Protein AF-A0A8S3FDH1-F1 (afdb_monomer_lite)

pLDDT: mean 87.35, std 12.87, range [25.94, 98.31]

InterPro domains:
  IPR001609 Myosin head, motor domain-like [PF00063] (1-242)
  IPR001609 Myosin head, motor domain-like [PR00193] (79-107)
  IPR001609 Myosin head, motor domain-like [PR00193] (132-160)
  IPR001609 Myosin head, motor domain-like [PS51456] (1-248)
  IPR001609 Myosin head, motor domain-like [SM00242] (1-248)
  IPR027417 P-loop containing nucleoside triphosphate hydrolase [SSF52540] (1-242)
  IPR052409 Myosin-III family with kinase activity [PTHR46256] (2-240)

Radius of gyration: 24.02 Å; chains: 1; bounding box: 63×36×66 Å

Sequence (248 aa):
CSLLALDQEMLTMALISTFSMTKGERVISLKNFDQANDCRDALAKALYERLFSWIVKQINILLQPNRRYNQTDDNIERTCSILDMSGFENFQVNSFEQLCINVANEHLQYYFNEHIFLQEEQDYRTEGVSCHKVQFQNNEDLIELFMGTLGILALLDEESRFPKANDESLVQKFHSHCKVHPRYIKPRSNESAFGIHHYAGKVVYDARGFLEKNRDNLSANLIECMEKSGIELISHLFHTTDDISHSS

Secondary structure (DSSP, 8-state):
-GGGT--HHHHHHHHHEEEEEETTEEEEEE--HHHHHHHHHHHHHHHHHHHHHHHHHHHHHHT---GGG--STT-----------PPP---SSB-HHHHHHHHHHHHHHHHIIIIIHHHHHHHHHHTT-----------HHHHHHHHSTTSHHHHHHHHHT-TT--HHHHHHHHHHHHTTSTTEE--SS-TTEEEEEETTEEEEEE-TTHHHHHH-PPPHHHHHHHHT-SSHHHHHHHH-TTSSS---

Structure (mmCIF, N/CA/C/O backbone):
data_AF-A0A8S3FDH1-F1
#
_entry.id   AF-A0A8S3FDH1-F1
#
loop_
_atom_site.group_PDB
_atom_site.id
_atom_site.type_symbol
_atom_site.label_atom_id
_atom_site.label_alt_id
_atom_site.label_comp_id
_atom_site.label_asym_id
_atom_site.label_entity_id
_atom_site.label_seq_id
_atom_site.pdbx_PDB_ins_code
_atom_site.Cartn_x
_atom_site.Cartn_y
_atom_site.Cartn_z
_atom_site.occupancy
_atom_site.B_iso_or_equiv
_atom_site.auth_seq_id
_atom_site.auth_comp_id
_atom_site.auth_asym_id
_atom_site.auth_atom_id
_atom_site.pdbx_PDB_model_num
ATOM 1 N N . CYS A 1 1 ? -11.921 -13.626 21.783 1.00 81.12 1 CYS A N 1
ATOM 2 C CA . CYS A 1 1 ? -11.322 -13.335 23.105 1.00 81.12 1 CYS A CA 1
ATOM 3 C C . CYS A 1 1 ? -10.374 -14.442 23.555 1.00 81.12 1 CYS A C 1
ATOM 5 O O . CYS A 1 1 ? -9.199 -14.150 23.705 1.00 81.12 1 CYS A O 1
ATOM 7 N N . SER A 1 2 ? -10.823 -15.700 23.677 1.00 91.44 2 SER A N 1
ATOM 8 C CA . SER A 1 2 ? -9.974 -16.822 24.133 1.00 91.44 2 SER A CA 1
ATOM 9 C C . SER A 1 2 ? -8.693 -17.017 23.313 1.00 91.44 2 SER A C 1
ATOM 11 O O . SER A 1 2 ? -7.615 -17.084 23.887 1.00 91.44 2 SER A O 1
ATOM 13 N N . LEU A 1 3 ? -8.794 -17.034 21.979 1.00 94.06 3 LEU A N 1
ATOM 14 C CA . LEU A 1 3 ? -7.640 -17.213 21.082 1.00 94.06 3 LEU A CA 1
ATOM 15 C C . LEU A 1 3 ? -6.626 -16.064 21.126 1.00 94.06 3 LEU A C 1
ATOM 17 O O . LEU A 1 3 ? -5.471 -16.269 20.784 1.00 94.06 3 LEU A O 1
ATOM 21 N N . LEU A 1 4 ? -7.061 -14.871 21.530 1.00 93.94 4 LEU A N 1
ATOM 22 C CA . LEU A 1 4 ? -6.192 -13.702 21.685 1.00 93.94 4 LEU A CA 1
ATOM 23 C C . LEU A 1 4 ? -5.759 -13.513 23.147 1.00 93.94 4 LEU A C 1
ATOM 25 O O . LEU A 1 4 ? -5.065 -12.556 23.444 1.00 93.94 4 LEU A O 1
ATOM 29 N N . ALA A 1 5 ? -6.200 -14.388 24.062 1.00 95.62 5 ALA A N 1
ATOM 30 C CA . ALA A 1 5 ? -6.019 -14.249 25.507 1.00 95.62 5 ALA A CA 1
ATOM 31 C C . ALA A 1 5 ? -6.366 -12.841 26.038 1.00 95.62 5 ALA A C 1
ATOM 33 O O . ALA A 1 5 ? -5.629 -12.270 26.840 1.00 95.62 5 ALA A O 1
ATOM 34 N N . LEU A 1 6 ? -7.489 -12.285 25.570 1.00 95.12 6 LEU A N 1
ATOM 35 C CA . LEU A 1 6 ? -7.985 -10.961 25.956 1.00 95.12 6 LEU A CA 1
ATOM 36 C C . LEU A 1 6 ? -9.247 -11.051 26.805 1.00 95.12 6 LEU A C 1
ATOM 38 O O . LEU A 1 6 ? -10.090 -11.929 26.591 1.00 95.12 6 LEU A O 1
ATOM 42 N N . ASP A 1 7 ? -9.406 -10.068 27.689 1.00 95.12 7 ASP A N 1
ATOM 43 C CA . ASP A 1 7 ? -10.662 -9.829 28.387 1.00 95.12 7 ASP A CA 1
ATOM 44 C C . ASP A 1 7 ? -11.776 -9.425 27.404 1.00 95.12 7 ASP A C 1
ATOM 46 O O . ASP A 1 7 ? -11.578 -8.626 26.481 1.00 95.12 7 ASP A O 1
ATOM 50 N N . GLN A 1 8 ? -12.961 -10.009 27.589 1.00 94.81 8 GLN A N 1
ATOM 51 C CA . GLN A 1 8 ? -14.079 -9.819 26.671 1.00 94.81 8 GLN A CA 1
ATOM 52 C C . GLN A 1 8 ? -14.677 -8.415 26.768 1.00 94.81 8 GLN A C 1
ATOM 54 O O . GLN A 1 8 ? -15.026 -7.842 25.733 1.00 94.81 8 GLN A O 1
ATOM 59 N N . GLU A 1 9 ? -14.800 -7.856 27.971 1.00 93.50 9 GLU A N 1
ATOM 60 C CA . GLU A 1 9 ? -15.372 -6.522 28.162 1.00 93.50 9 GLU A CA 1
ATOM 61 C C . GLU A 1 9 ? -14.433 -5.455 27.607 1.00 93.50 9 GLU A C 1
ATOM 63 O O . GLU A 1 9 ? -14.870 -4.562 26.879 1.00 93.50 9 GLU A O 1
ATOM 68 N N . MET A 1 10 ? -13.130 -5.605 27.851 1.00 91.75 10 MET A N 1
ATOM 69 C CA . MET A 1 10 ? -12.108 -4.723 27.306 1.00 91.75 10 MET A CA 1
ATOM 70 C C . MET A 1 10 ? -12.123 -4.710 25.775 1.00 91.75 10 MET A C 1
ATOM 72 O O . MET A 1 10 ? -12.171 -3.631 25.180 1.00 91.75 10 MET A O 1
ATOM 76 N N . LEU A 1 11 ? -12.123 -5.885 25.133 1.00 94.06 11 LEU A N 1
ATOM 77 C CA . LEU A 1 11 ? -12.158 -5.963 23.671 1.00 94.06 11 LEU A CA 1
ATOM 78 C C . LEU A 1 11 ? -13.463 -5.386 23.113 1.00 94.06 11 LEU A C 1
ATOM 80 O O . LEU A 1 11 ? -13.441 -4.660 22.121 1.00 94.06 11 LEU A O 1
ATOM 84 N N . THR A 1 12 ? -14.593 -5.656 23.771 1.00 94.19 12 THR A N 1
ATOM 85 C CA . THR A 1 12 ? -15.896 -5.104 23.373 1.00 94.19 12 THR A CA 1
ATOM 86 C C . THR A 1 12 ? -15.864 -3.579 23.417 1.00 94.19 12 THR A C 1
ATOM 88 O O . THR A 1 12 ? -16.179 -2.934 22.420 1.00 94.19 12 THR A O 1
ATOM 91 N N . MET A 1 13 ? -15.408 -2.993 24.528 1.00 92.31 13 MET A N 1
ATOM 92 C CA . MET A 1 13 ? -15.295 -1.541 24.675 1.00 92.31 13 MET A CA 1
ATOM 93 C C . MET A 1 13 ? -14.307 -0.928 23.680 1.00 92.31 13 MET A C 1
ATOM 95 O O . MET A 1 13 ? -14.583 0.146 23.142 1.00 92.31 13 MET A O 1
ATOM 99 N N . ALA A 1 14 ? -13.191 -1.595 23.386 1.00 92.19 14 ALA A N 1
ATOM 100 C CA . ALA A 1 14 ? -12.225 -1.117 22.402 1.00 92.19 14 ALA A CA 1
ATOM 101 C C . ALA A 1 14 ? -12.800 -1.107 20.973 1.00 92.19 14 ALA A C 1
ATOM 103 O O . ALA A 1 14 ? -12.573 -0.161 20.214 1.00 92.19 14 ALA A 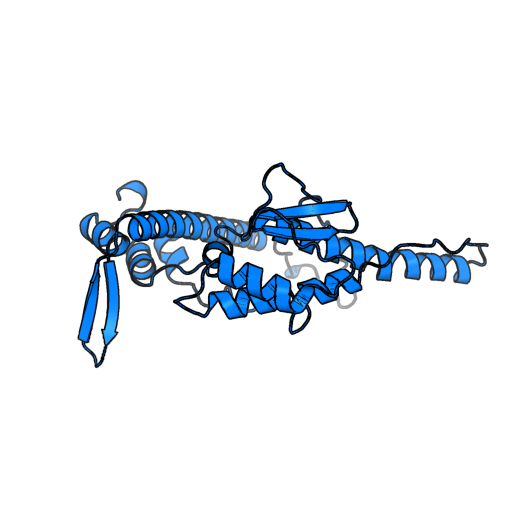O 1
ATOM 104 N N . LEU A 1 15 ? -13.610 -2.113 20.630 1.00 92.38 15 LEU A N 1
ATOM 105 C CA . LEU A 1 15 ? -14.292 -2.194 19.341 1.00 92.38 15 LEU A CA 1
ATOM 106 C C . LEU A 1 15 ? -15.386 -1.136 19.196 1.00 92.38 15 LEU A C 1
ATOM 108 O O . LEU A 1 15 ? -15.433 -0.477 18.163 1.00 92.38 15 LEU A O 1
ATOM 112 N N . ILE A 1 16 ? -16.221 -0.914 20.216 1.00 93.50 16 ILE A N 1
ATOM 113 C CA . ILE A 1 16 ? -17.420 -0.060 20.089 1.00 93.50 16 ILE A CA 1
ATOM 114 C C . ILE A 1 16 ? -17.221 1.393 20.522 1.00 93.50 16 ILE A C 1
ATOM 116 O O . ILE A 1 16 ? -18.152 2.185 20.403 1.00 93.50 16 ILE A O 1
ATOM 120 N N . SER A 1 17 ? -16.056 1.768 21.049 1.00 90.06 17 SER A N 1
ATOM 121 C CA . SER A 1 17 ? -15.815 3.136 21.520 1.00 90.06 17 SER A CA 1
ATOM 122 C C . SER A 1 17 ? -14.473 3.697 21.065 1.00 90.06 17 SER A C 1
ATOM 124 O O . SER A 1 17 ? -13.554 2.960 20.703 1.00 90.06 17 SER A O 1
ATOM 126 N N . THR A 1 18 ? -14.367 5.020 21.069 1.00 84.31 18 THR A N 1
ATOM 127 C CA . THR A 1 18 ? -13.108 5.768 21.009 1.00 84.31 18 THR A CA 1
ATOM 128 C C . THR A 1 18 ? -12.990 6.617 22.267 1.00 84.31 18 THR A C 1
ATOM 130 O O . THR A 1 18 ? -13.999 7.104 22.782 1.00 84.31 18 THR A O 1
ATOM 133 N N . PHE A 1 19 ? -11.773 6.792 22.789 1.00 79.75 19 PHE A N 1
ATOM 134 C CA . PHE A 1 19 ? -11.535 7.817 23.801 1.00 79.75 19 PHE A CA 1
ATOM 135 C C . PHE A 1 19 ? -10.663 8.936 23.242 1.00 79.75 19 PHE A C 1
ATOM 137 O O . PHE A 1 19 ? -9.757 8.705 22.446 1.00 79.75 19 PHE A O 1
ATOM 144 N N . SER A 1 20 ? -10.931 10.157 23.685 1.00 77.75 20 SER A N 1
ATOM 145 C CA . SER A 1 20 ? -10.097 11.321 23.398 1.00 77.75 20 SER A CA 1
ATOM 146 C C . SER A 1 20 ? -9.816 12.068 24.690 1.00 77.75 20 SER A C 1
ATOM 148 O O . SER A 1 20 ? -10.715 12.231 25.519 1.00 77.75 20 SER A O 1
ATOM 150 N N . MET A 1 21 ? -8.583 12.536 24.852 1.00 78.56 21 MET A N 1
ATOM 151 C CA . MET A 1 21 ? -8.206 13.390 25.971 1.00 78.56 21 MET A CA 1
ATOM 152 C C . MET A 1 21 ? -8.568 14.835 25.637 1.00 78.56 21 MET A C 1
ATOM 154 O O . MET A 1 21 ? -7.942 15.453 24.779 1.00 78.56 21 MET A O 1
ATOM 158 N N . THR A 1 22 ? -9.570 15.388 26.318 1.00 79.19 22 THR A N 1
ATOM 159 C CA . THR A 1 22 ? -9.948 16.801 26.181 1.00 79.19 22 THR A CA 1
ATOM 160 C C . THR A 1 22 ? -9.777 17.481 27.529 1.00 79.19 22 THR A C 1
ATOM 162 O O . THR A 1 22 ? -10.455 17.131 28.486 1.00 79.19 22 THR A O 1
ATOM 165 N N . LYS A 1 23 ? -8.856 18.452 27.625 1.00 82.81 23 LYS A N 1
ATOM 166 C CA . LYS A 1 23 ? -8.574 19.206 28.869 1.00 82.81 23 LYS A CA 1
ATOM 167 C C . LYS A 1 23 ? -8.252 18.318 30.090 1.00 82.81 23 LYS A C 1
ATOM 169 O O . LYS A 1 23 ? -8.574 18.676 31.215 1.00 82.81 23 LYS A O 1
ATOM 174 N N . GLY A 1 24 ? -7.606 17.172 29.867 1.00 81.00 24 GLY A N 1
ATOM 175 C CA . GLY A 1 24 ? -7.253 16.216 30.924 1.00 81.00 24 GLY A CA 1
ATOM 176 C C . GLY A 1 24 ? -8.354 15.210 31.276 1.00 81.00 24 GLY A C 1
ATOM 177 O O . GLY A 1 24 ? -8.086 14.276 32.024 1.00 81.00 24 GLY A O 1
ATOM 178 N N . GLU A 1 25 ? -9.553 15.337 30.703 1.00 83.12 25 GLU A N 1
ATOM 179 C CA . GLU A 1 25 ? -10.640 14.374 30.882 1.00 83.12 25 GLU A CA 1
ATOM 180 C C . GLU A 1 25 ? -10.690 13.370 29.728 1.00 83.12 25 GLU A C 1
ATOM 182 O O . GLU A 1 25 ? -10.528 13.722 28.553 1.00 83.12 25 GLU A O 1
ATOM 187 N N . ARG A 1 26 ? -10.942 12.103 30.072 1.00 81.06 26 ARG A N 1
ATOM 188 C CA . ARG A 1 26 ? -11.159 11.031 29.101 1.00 81.06 26 ARG A CA 1
ATOM 189 C C . ARG A 1 26 ? -12.618 11.059 28.653 1.00 81.06 26 ARG A C 1
ATOM 191 O O . ARG A 1 26 ? -13.498 10.590 29.368 1.00 81.06 26 ARG A O 1
ATOM 198 N N . VAL A 1 27 ? -12.865 11.589 27.459 1.00 85.81 27 VAL A N 1
ATOM 199 C CA . VAL A 1 27 ? -14.193 11.567 26.833 1.00 85.81 27 VAL A CA 1
ATOM 200 C C . VAL A 1 27 ? -14.330 10.274 26.042 1.00 85.81 27 VAL A C 1
ATOM 202 O O . VAL A 1 27 ? -13.503 10.010 25.171 1.00 85.81 27 VAL A O 1
ATOM 205 N N . ILE A 1 28 ? -15.358 9.478 26.345 1.00 86.44 28 ILE A N 1
ATOM 206 C CA . ILE A 1 28 ? -15.688 8.241 25.626 1.00 86.44 28 ILE A CA 1
ATOM 207 C C . ILE A 1 28 ? -16.815 8.543 24.641 1.00 86.44 28 ILE A C 1
ATOM 209 O O . ILE A 1 28 ? -17.869 9.037 25.037 1.00 86.44 28 ILE A O 1
ATOM 213 N N . SER A 1 29 ? -16.600 8.217 23.370 1.00 88.31 29 SER A N 1
ATOM 214 C CA . SER A 1 29 ? -17.614 8.300 22.321 1.00 88.31 29 SER A CA 1
ATOM 215 C C . SER A 1 29 ? -17.919 6.904 21.791 1.00 88.31 29 SER A C 1
ATOM 217 O O . SER A 1 29 ? -17.001 6.127 21.524 1.00 88.31 29 SER A O 1
ATOM 219 N N . LEU A 1 30 ? -19.202 6.575 21.647 1.00 91.88 30 LEU A N 1
ATOM 220 C CA . LEU A 1 30 ? -19.627 5.304 21.065 1.00 91.88 30 LEU A CA 1
ATOM 221 C C . LEU A 1 30 ? -19.622 5.393 19.539 1.00 91.88 30 LEU A C 1
ATOM 223 O O . LEU A 1 30 ? -20.022 6.400 18.955 1.00 91.88 30 LEU A O 1
ATOM 227 N N . LYS A 1 31 ? -19.175 4.312 18.912 1.00 88.88 31 LYS A N 1
ATOM 228 C CA . LYS A 1 31 ? -19.191 4.118 17.467 1.00 88.88 31 LYS A CA 1
ATOM 229 C C . LYS A 1 31 ? -20.575 3.662 17.021 1.00 88.88 31 LYS A C 1
ATOM 231 O O . LYS A 1 31 ? -21.284 2.968 17.753 1.00 88.88 31 LYS A O 1
ATOM 236 N N . ASN A 1 32 ? -20.952 4.042 15.806 1.00 91.12 32 ASN A N 1
ATOM 237 C CA . ASN A 1 32 ? -22.112 3.455 15.144 1.00 91.12 32 ASN A CA 1
ATOM 238 C C . ASN A 1 32 ? -21.789 2.034 14.626 1.00 91.12 32 ASN A C 1
ATOM 240 O O . ASN A 1 32 ? -20.670 1.542 14.778 1.00 91.12 32 ASN A O 1
ATOM 244 N N . PHE A 1 33 ? -22.785 1.365 14.041 1.00 91.19 33 PHE A N 1
ATOM 245 C CA . PHE A 1 33 ? -22.646 -0.011 13.555 1.00 91.19 33 PHE A CA 1
ATOM 246 C C . PHE A 1 33 ? -21.535 -0.168 12.504 1.00 91.19 33 PHE A C 1
ATOM 248 O O . PHE A 1 33 ? -20.711 -1.073 12.628 1.00 91.19 33 PHE A O 1
ATOM 255 N N . ASP A 1 34 ? -21.480 0.726 11.516 1.00 85.56 34 ASP A N 1
ATOM 256 C CA . ASP A 1 34 ? -20.498 0.662 10.428 1.00 85.56 34 ASP A CA 1
ATOM 257 C C . ASP A 1 34 ? -19.080 0.886 10.967 1.00 85.56 34 ASP A C 1
ATOM 259 O O . ASP A 1 34 ? -18.214 0.034 10.810 1.00 85.56 34 ASP A O 1
ATOM 263 N N . GLN A 1 35 ? -18.889 1.926 11.781 1.00 86.25 35 GLN A N 1
ATOM 264 C CA . GLN A 1 35 ? -17.614 2.220 12.443 1.00 86.25 35 GLN A CA 1
ATOM 265 C C . GLN A 1 35 ? -17.112 1.070 13.328 1.00 86.25 35 GLN A C 1
ATOM 267 O O . GLN A 1 35 ? -15.905 0.891 13.487 1.00 86.25 35 GLN A O 1
ATOM 272 N N . ALA A 1 36 ? -18.013 0.310 13.957 1.00 90.19 36 ALA A N 1
ATOM 273 C CA . ALA A 1 36 ? -17.636 -0.854 14.752 1.00 90.19 36 ALA A CA 1
ATOM 274 C C . ALA A 1 36 ? -17.186 -2.036 13.871 1.00 90.19 36 ALA A C 1
ATOM 276 O O . ALA A 1 36 ? -16.248 -2.742 14.249 1.00 90.19 36 ALA A O 1
ATOM 277 N N . ASN A 1 37 ? -17.807 -2.237 12.701 1.00 89.88 37 ASN A N 1
ATOM 278 C CA . ASN A 1 37 ? -17.354 -3.225 11.716 1.00 89.88 37 ASN A CA 1
ATOM 279 C C . ASN A 1 37 ? -15.993 -2.841 11.130 1.00 89.88 37 ASN A C 1
ATOM 281 O O . ASN A 1 37 ? -15.086 -3.670 11.151 1.00 89.88 37 ASN A O 1
ATOM 285 N N . ASP A 1 38 ? -15.819 -1.584 10.723 1.00 85.00 38 ASP A N 1
ATOM 286 C CA . ASP A 1 38 ? -14.546 -1.078 10.200 1.00 85.00 38 ASP A CA 1
ATOM 287 C C . ASP A 1 38 ? -13.437 -1.256 11.242 1.00 85.00 38 ASP A C 1
ATOM 289 O O . ASP A 1 38 ? -12.338 -1.717 10.948 1.00 85.00 38 ASP A O 1
ATOM 293 N N . CYS A 1 39 ? -13.748 -0.980 12.512 1.00 88.75 39 CYS A N 1
ATOM 294 C CA . CYS A 1 39 ? -12.820 -1.165 13.619 1.00 88.75 39 CYS A CA 1
ATOM 295 C C . CYS A 1 39 ? -12.424 -2.637 13.833 1.00 88.75 39 CYS A C 1
ATOM 297 O O . CYS A 1 39 ? -11.270 -2.921 14.163 1.00 88.75 39 CYS A O 1
ATOM 299 N N . ARG A 1 40 ? -13.361 -3.580 13.668 1.00 92.62 40 ARG A N 1
ATOM 300 C CA . ARG A 1 40 ? -13.077 -5.023 13.719 1.00 92.62 40 ARG A CA 1
ATOM 301 C C . ARG A 1 40 ? -12.157 -5.431 12.570 1.00 92.62 40 ARG A C 1
ATOM 303 O O . ARG A 1 40 ? -11.206 -6.178 12.794 1.00 92.62 40 ARG A O 1
ATOM 310 N N . ASP A 1 41 ? -12.435 -4.953 11.365 1.00 90.19 41 ASP A N 1
ATOM 311 C CA . ASP A 1 41 ? -11.688 -5.342 10.171 1.00 90.19 41 ASP A CA 1
ATOM 312 C C . ASP A 1 41 ? -10.289 -4.713 10.164 1.00 90.19 41 ASP A C 1
ATOM 314 O O . ASP A 1 41 ? -9.314 -5.399 9.863 1.00 90.19 41 ASP A O 1
ATOM 318 N N . ALA A 1 42 ? -10.154 -3.464 10.621 1.00 89.25 42 ALA A N 1
ATOM 319 C CA . ALA A 1 42 ? -8.866 -2.815 10.864 1.00 89.25 42 ALA A CA 1
ATOM 320 C C . ALA A 1 42 ? -8.018 -3.582 11.891 1.00 89.25 42 ALA A C 1
ATOM 322 O O . ALA A 1 42 ? -6.822 -3.778 11.689 1.00 89.25 42 ALA A O 1
ATOM 323 N N . LEU A 1 43 ? -8.632 -4.084 12.970 1.00 92.44 43 LEU A N 1
ATOM 324 C CA . LEU A 1 43 ? -7.933 -4.927 13.940 1.00 92.44 43 LEU A CA 1
ATOM 325 C C . LEU A 1 43 ? -7.419 -6.227 13.309 1.00 92.44 43 LEU A C 1
ATOM 327 O O . LEU A 1 43 ? -6.288 -6.633 13.576 1.00 92.44 43 LEU A O 1
ATOM 331 N N . ALA A 1 44 ? -8.240 -6.883 12.486 1.00 93.56 44 ALA A N 1
ATOM 332 C CA . ALA A 1 44 ? -7.849 -8.109 11.798 1.00 93.56 44 ALA A CA 1
ATOM 333 C C . ALA A 1 44 ? -6.687 -7.865 10.820 1.00 93.56 44 ALA A C 1
ATOM 335 O O . ALA A 1 44 ? -5.724 -8.634 10.823 1.00 93.56 44 ALA A O 1
ATOM 336 N N . LYS A 1 45 ? -6.747 -6.772 10.044 1.00 91.00 45 LYS A N 1
ATOM 337 C CA . LYS A 1 45 ? -5.664 -6.333 9.150 1.00 91.00 45 LYS A CA 1
ATOM 338 C C . LYS A 1 45 ? -4.371 -6.093 9.927 1.00 91.00 45 LYS A C 1
ATOM 340 O O . LYS A 1 45 ? -3.368 -6.727 9.620 1.00 91.00 45 LYS A O 1
ATOM 345 N N . ALA A 1 46 ? -4.422 -5.297 10.996 1.00 91.50 46 ALA A N 1
ATOM 346 C CA . ALA A 1 46 ? -3.249 -4.975 11.807 1.00 91.50 46 ALA A CA 1
ATOM 347 C C . ALA A 1 46 ? -2.624 -6.210 12.481 1.00 91.50 46 ALA A C 1
ATOM 349 O O . ALA A 1 46 ? -1.403 -6.325 12.556 1.00 91.50 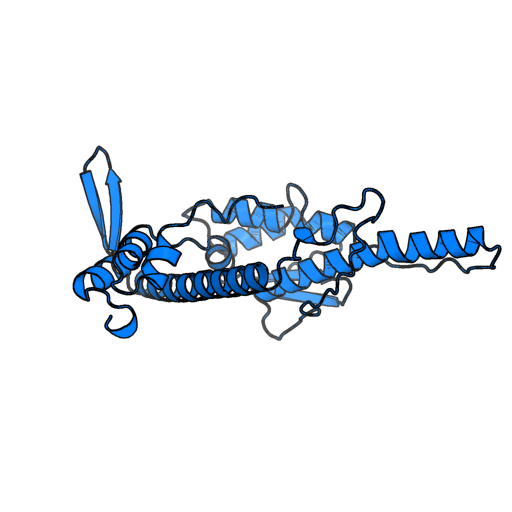46 ALA A O 1
ATOM 350 N N . LEU A 1 47 ? -3.441 -7.153 12.968 1.00 93.75 47 LEU A N 1
ATOM 351 C CA . LEU A 1 47 ? -2.947 -8.424 13.510 1.00 93.75 47 LEU A CA 1
ATOM 352 C C . LEU A 1 47 ? -2.174 -9.218 12.453 1.00 93.75 47 LEU A C 1
ATOM 354 O O . LEU A 1 47 ? -1.078 -9.705 12.730 1.00 93.75 47 LEU A O 1
ATOM 358 N N . TYR A 1 48 ? -2.747 -9.351 11.256 1.00 95.06 48 TYR A N 1
ATOM 359 C CA . TYR A 1 48 ? -2.134 -10.102 10.166 1.00 95.06 48 TYR A CA 1
ATOM 360 C C . TYR A 1 48 ? -0.857 -9.428 9.658 1.00 95.06 48 TYR A C 1
ATOM 362 O O . TYR A 1 48 ? 0.171 -10.088 9.535 1.00 95.06 48 TYR A O 1
ATOM 370 N N . GLU A 1 49 ? -0.902 -8.119 9.421 1.00 92.69 49 GLU A N 1
ATOM 371 C CA . GLU A 1 49 ? 0.231 -7.319 8.959 1.00 92.69 49 GLU A CA 1
ATOM 372 C C . GLU A 1 49 ? 1.412 -7.402 9.934 1.00 92.69 49 GLU A C 1
ATOM 374 O O . GLU A 1 49 ? 2.529 -7.735 9.539 1.00 92.69 49 GLU A O 1
ATOM 379 N N . ARG A 1 50 ? 1.169 -7.189 11.234 1.00 93.75 50 ARG A N 1
ATOM 380 C CA . ARG A 1 50 ? 2.222 -7.259 12.259 1.00 93.75 50 ARG A CA 1
ATOM 381 C C . ARG A 1 50 ? 2.794 -8.666 12.388 1.00 93.75 50 ARG A C 1
ATOM 383 O O . ARG A 1 50 ? 4.007 -8.819 12.526 1.00 93.75 50 ARG A O 1
ATOM 390 N N . LEU A 1 51 ? 1.948 -9.697 12.315 1.00 95.38 51 LEU A N 1
ATOM 391 C CA . LEU A 1 51 ? 2.406 -11.085 12.312 1.00 95.38 51 LEU A CA 1
ATOM 392 C C . LEU A 1 51 ? 3.273 -11.382 11.083 1.00 95.38 51 LEU A C 1
ATOM 394 O O . LEU A 1 51 ? 4.336 -11.982 11.223 1.00 95.38 51 LEU A O 1
ATOM 398 N N . PHE A 1 52 ? 2.848 -10.948 9.897 1.00 95.75 52 PHE A N 1
ATOM 399 C CA . PHE A 1 52 ? 3.602 -11.119 8.660 1.00 95.75 52 PHE A CA 1
ATOM 400 C C . PHE A 1 52 ? 4.973 -10.435 8.745 1.00 95.75 52 PHE A C 1
ATOM 402 O O . PHE A 1 52 ? 5.996 -11.082 8.516 1.00 95.75 52 PHE A O 1
ATOM 409 N N . SER A 1 53 ? 5.016 -9.176 9.187 1.00 93.19 53 SER A N 1
ATOM 410 C CA . SER A 1 53 ? 6.261 -8.433 9.419 1.00 93.19 53 SER A CA 1
ATOM 411 C C . SER A 1 53 ? 7.176 -9.131 10.428 1.00 93.19 53 SER A C 1
ATOM 413 O O . SER A 1 53 ? 8.389 -9.218 10.222 1.00 93.19 53 SER A O 1
ATOM 415 N N . TRP A 1 54 ? 6.615 -9.702 11.498 1.00 95.06 54 TRP A N 1
ATOM 416 C CA . TRP A 1 54 ? 7.386 -10.497 12.453 1.00 95.06 54 TRP A CA 1
ATOM 417 C C . TRP A 1 54 ? 7.957 -11.769 11.824 1.00 95.06 54 TRP A C 1
ATOM 419 O O . TRP A 1 54 ? 9.134 -12.056 12.035 1.00 95.06 54 TRP A O 1
ATOM 429 N N . ILE A 1 55 ? 7.182 -12.496 11.013 1.00 96.50 55 ILE A N 1
ATOM 430 C CA . ILE A 1 55 ? 7.664 -13.683 10.288 1.00 96.50 55 ILE A CA 1
ATOM 431 C C . ILE A 1 55 ? 8.838 -13.305 9.378 1.00 96.50 55 ILE A C 1
ATOM 433 O O . ILE A 1 55 ? 9.882 -13.956 9.434 1.00 96.50 55 ILE A O 1
ATOM 437 N N . VAL A 1 56 ? 8.712 -12.227 8.598 1.00 96.06 56 VAL A N 1
ATOM 438 C CA . VAL A 1 56 ? 9.792 -11.718 7.734 1.00 96.06 56 VAL A CA 1
ATOM 439 C C . VAL A 1 56 ? 11.033 -11.370 8.561 1.00 96.06 56 VAL A C 1
ATOM 441 O O . VAL A 1 56 ? 12.142 -11.772 8.208 1.00 96.06 56 VAL A O 1
ATOM 444 N N . LYS A 1 57 ? 10.866 -10.703 9.710 1.00 94.25 57 LYS A N 1
ATOM 445 C CA . LYS A 1 57 ? 11.970 -10.401 10.635 1.00 94.25 57 LYS A CA 1
ATOM 446 C C . LYS A 1 57 ? 12.654 -11.670 11.150 1.00 94.25 57 LYS A C 1
ATOM 448 O O . LYS A 1 57 ? 13.881 -11.714 11.174 1.00 94.25 57 LYS A O 1
ATOM 453 N N . GLN A 1 58 ? 11.897 -12.702 11.529 1.00 95.31 58 GLN A N 1
ATOM 454 C CA . GLN A 1 58 ? 12.474 -13.978 11.968 1.00 95.31 58 GLN A CA 1
ATOM 455 C C . GLN A 1 58 ? 13.259 -14.662 10.845 1.00 95.31 58 GLN A C 1
ATOM 457 O O . GLN A 1 58 ? 14.381 -15.107 11.075 1.00 95.31 58 GLN A O 1
ATOM 462 N N . ILE A 1 59 ? 12.714 -14.696 9.625 1.00 96.19 59 ILE A N 1
ATOM 463 C CA . ILE A 1 59 ? 13.412 -15.233 8.448 1.00 96.19 59 ILE A CA 1
ATOM 464 C C . ILE A 1 59 ? 14.726 -14.475 8.223 1.00 96.19 59 ILE A C 1
ATOM 466 O O . ILE A 1 59 ? 15.778 -15.098 8.098 1.00 96.19 59 ILE A O 1
ATOM 470 N N . ASN A 1 60 ? 14.692 -13.141 8.260 1.00 93.88 60 ASN A N 1
ATOM 471 C CA . ASN A 1 60 ? 15.880 -12.308 8.086 1.00 93.88 60 ASN A CA 1
ATOM 472 C C . ASN A 1 60 ? 16.935 -12.557 9.169 1.00 93.88 60 ASN A C 1
ATOM 474 O O . ASN A 1 60 ? 18.113 -12.628 8.839 1.00 93.88 60 ASN A O 1
ATOM 478 N N . ILE A 1 61 ? 16.538 -12.720 10.439 1.00 93.56 61 ILE A N 1
ATOM 479 C CA . ILE A 1 61 ? 17.450 -13.066 11.545 1.00 93.56 61 ILE A CA 1
ATOM 480 C C . ILE A 1 61 ? 18.115 -14.426 11.302 1.00 93.56 61 ILE A C 1
ATOM 482 O O . ILE A 1 61 ? 19.324 -14.559 11.488 1.00 93.56 61 ILE A O 1
ATOM 486 N N . LEU A 1 62 ? 17.349 -15.425 10.860 1.00 94.62 62 LEU A N 1
ATOM 487 C CA . LEU A 1 62 ? 17.857 -16.775 10.600 1.00 94.62 62 LEU A CA 1
ATOM 488 C C . LEU A 1 62 ? 18.792 -16.845 9.385 1.00 94.62 62 LEU A C 1
ATOM 490 O O . LEU A 1 62 ? 19.674 -17.701 9.348 1.00 94.62 62 LEU A O 1
ATOM 494 N N . LEU A 1 63 ? 18.615 -15.953 8.407 1.00 91.88 63 LEU A N 1
ATOM 495 C CA . LEU A 1 63 ? 19.428 -15.886 7.190 1.00 91.88 63 LEU A CA 1
ATOM 496 C C . LEU A 1 63 ? 20.629 -14.930 7.297 1.00 91.88 63 LEU A C 1
ATOM 498 O O . LEU A 1 63 ? 21.354 -14.769 6.314 1.00 91.88 63 LEU A O 1
ATOM 502 N N . GLN A 1 64 ? 20.872 -14.296 8.455 1.00 87.75 64 GLN A N 1
ATOM 503 C CA . GLN A 1 64 ? 21.990 -13.358 8.601 1.00 87.75 64 GLN A CA 1
ATOM 504 C C . GLN A 1 64 ? 23.340 -14.043 8.312 1.00 87.75 64 GLN A C 1
ATOM 506 O O . GLN A 1 64 ? 23.654 -15.072 8.919 1.00 87.75 64 GLN A O 1
ATOM 511 N N . PRO A 1 65 ? 24.186 -13.468 7.436 1.00 81.38 65 PRO A N 1
ATOM 512 C CA . PRO A 1 65 ? 25.508 -14.014 7.165 1.00 81.38 65 PRO A CA 1
ATOM 513 C C . PRO A 1 65 ? 26.376 -14.044 8.428 1.00 81.38 65 PRO A C 1
ATOM 515 O O . PRO A 1 65 ? 26.481 -13.057 9.162 1.00 81.38 65 PRO A O 1
ATOM 518 N N . ASN A 1 66 ? 27.072 -15.159 8.662 1.00 73.88 66 ASN A N 1
ATOM 519 C CA . ASN A 1 66 ? 28.043 -15.266 9.749 1.00 73.88 66 ASN A CA 1
ATOM 520 C C . ASN A 1 66 ? 29.272 -14.386 9.459 1.00 73.88 66 ASN A C 1
ATOM 522 O O . ASN A 1 66 ? 30.265 -14.846 8.897 1.00 73.88 66 ASN A O 1
ATOM 526 N N . ARG A 1 67 ? 29.244 -13.127 9.920 1.00 65.94 67 ARG A N 1
ATOM 527 C CA . ARG A 1 67 ? 30.328 -12.130 9.758 1.00 65.94 67 ARG A CA 1
ATOM 528 C C . ARG A 1 67 ? 31.701 -12.555 10.309 1.00 65.94 67 ARG A C 1
ATOM 530 O O . ARG A 1 67 ? 32.691 -11.871 10.079 1.00 65.94 67 ARG A O 1
ATOM 537 N N . ARG A 1 68 ? 31.791 -13.678 11.033 1.00 59.59 68 ARG A N 1
ATOM 538 C CA . ARG A 1 68 ? 33.053 -14.213 11.578 1.00 59.59 68 ARG A CA 1
ATOM 539 C C . ARG A 1 68 ? 33.976 -14.849 10.529 1.00 59.59 68 ARG A C 1
ATOM 541 O O . ARG A 1 68 ? 35.148 -15.020 10.833 1.00 59.59 68 ARG A O 1
ATOM 548 N N . TYR A 1 69 ? 33.489 -15.179 9.330 1.00 54.66 69 TYR A N 1
ATOM 549 C CA . TYR A 1 69 ? 34.304 -15.816 8.281 1.00 54.66 69 TYR A CA 1
ATOM 550 C C . TYR A 1 69 ? 34.919 -14.840 7.254 1.00 54.66 69 TYR A C 1
ATOM 552 O O . TYR A 1 69 ? 35.758 -15.266 6.468 1.00 54.66 69 TYR A O 1
ATOM 560 N N . ASN A 1 70 ? 34.569 -13.545 7.289 1.00 53.88 70 ASN A N 1
ATOM 561 C CA . ASN A 1 70 ? 34.946 -12.555 6.262 1.00 53.88 70 ASN A CA 1
ATOM 562 C C . ASN A 1 70 ? 35.996 -11.515 6.723 1.00 53.88 70 ASN A C 1
ATOM 564 O O . ASN A 1 70 ? 36.127 -10.467 6.103 1.00 53.88 70 ASN A O 1
ATOM 568 N N . GLN A 1 71 ? 36.766 -11.771 7.791 1.00 55.00 71 GLN A N 1
ATOM 569 C CA . GLN A 1 71 ? 37.836 -10.864 8.270 1.00 55.00 71 GLN A CA 1
ATOM 570 C C . GLN A 1 71 ? 39.163 -11.017 7.498 1.00 55.00 71 GLN A C 1
ATOM 572 O O . GLN A 1 71 ? 40.243 -11.013 8.084 1.00 55.00 71 GLN A O 1
ATOM 577 N N . THR A 1 72 ? 39.098 -11.182 6.182 1.00 57.59 72 THR A N 1
ATOM 578 C CA . THR A 1 72 ? 40.263 -11.003 5.308 1.00 57.59 72 THR A CA 1
ATOM 579 C C . THR A 1 72 ? 39.965 -9.808 4.415 1.00 57.59 72 THR A C 1
ATOM 581 O O . THR A 1 72 ? 39.028 -9.879 3.621 1.00 57.59 72 THR A O 1
ATOM 584 N N . ASP A 1 73 ? 40.741 -8.737 4.589 1.00 56.66 73 ASP A N 1
ATOM 585 C CA . ASP A 1 73 ? 40.543 -7.347 4.130 1.00 56.66 73 ASP A CA 1
ATOM 586 C C . ASP A 1 73 ? 40.310 -7.103 2.616 1.00 56.66 73 ASP A C 1
ATOM 588 O O . ASP A 1 73 ? 40.224 -5.953 2.204 1.00 56.66 73 ASP A O 1
ATOM 592 N N . ASP A 1 74 ? 40.139 -8.135 1.782 1.00 58.62 74 ASP A N 1
ATOM 593 C CA . ASP A 1 74 ? 40.026 -8.003 0.316 1.00 58.62 74 ASP A CA 1
ATOM 594 C C . ASP A 1 74 ? 38.757 -8.619 -0.310 1.00 58.62 74 ASP A C 1
ATOM 596 O O . ASP A 1 74 ? 38.592 -8.604 -1.533 1.00 58.62 74 ASP A O 1
ATOM 600 N N . ASN A 1 75 ? 37.823 -9.162 0.480 1.00 63.16 75 ASN A N 1
ATOM 601 C CA . ASN A 1 75 ? 36.615 -9.772 -0.086 1.00 63.16 75 ASN A CA 1
ATOM 602 C C . ASN A 1 75 ? 35.489 -8.736 -0.244 1.00 63.16 75 ASN A C 1
ATOM 604 O O . ASN A 1 75 ? 34.728 -8.479 0.685 1.00 63.16 75 ASN A O 1
ATOM 608 N N . ILE A 1 76 ? 35.361 -8.158 -1.443 1.00 66.25 76 ILE A N 1
ATOM 609 C CA . ILE A 1 76 ? 34.167 -7.393 -1.837 1.00 66.25 76 ILE A CA 1
ATOM 610 C C . ILE A 1 76 ? 32.955 -8.325 -1.704 1.00 66.25 76 ILE A C 1
ATOM 612 O O . ILE A 1 76 ? 32.838 -9.301 -2.451 1.00 66.25 76 ILE A O 1
ATOM 616 N N . GLU A 1 77 ? 32.062 -8.041 -0.753 1.00 71.69 77 GLU A N 1
ATOM 617 C CA . GLU A 1 77 ? 30.806 -8.775 -0.601 1.00 71.69 77 GLU A CA 1
ATOM 618 C C . GLU A 1 77 ? 29.961 -8.569 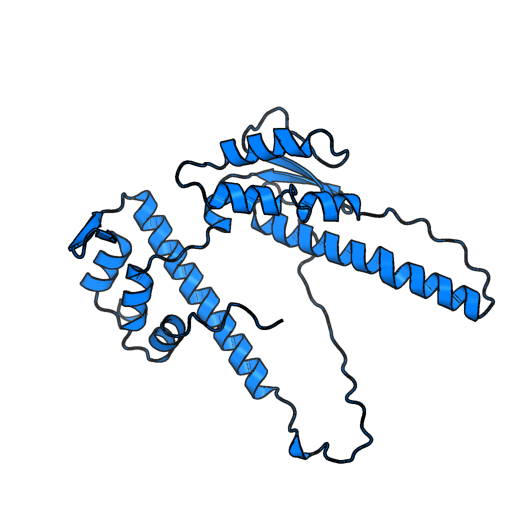-1.865 1.00 71.69 77 GLU A C 1
ATOM 620 O O . GLU A 1 77 ? 29.447 -7.483 -2.130 1.00 71.69 77 GLU A O 1
ATOM 625 N N . ARG A 1 78 ? 29.860 -9.614 -2.691 1.00 81.38 78 ARG A N 1
ATOM 626 C CA . ARG A 1 78 ? 28.985 -9.623 -3.866 1.00 81.38 78 ARG A CA 1
ATOM 627 C C . ARG A 1 78 ? 27.611 -10.122 -3.451 1.00 81.38 78 ARG A C 1
ATOM 629 O O . ARG A 1 78 ? 27.501 -11.169 -2.815 1.00 81.38 78 ARG A O 1
ATOM 636 N N . THR A 1 79 ? 26.573 -9.409 -3.861 1.00 86.25 79 THR A N 1
ATOM 637 C CA . THR A 1 79 ? 25.179 -9.797 -3.646 1.00 86.25 79 THR A CA 1
ATOM 638 C C . THR A 1 79 ? 24.521 -10.151 -4.977 1.00 86.25 79 THR A C 1
ATOM 640 O O . THR A 1 79 ? 24.852 -9.601 -6.025 1.00 86.25 79 THR A O 1
ATOM 643 N N . CYS A 1 80 ? 23.598 -11.110 -4.938 1.00 89.88 80 CYS A N 1
ATOM 644 C CA . CYS A 1 80 ? 22.704 -11.424 -6.045 1.00 89.88 80 CYS A CA 1
ATOM 645 C C . CYS A 1 80 ? 21.278 -11.275 -5.519 1.00 89.88 80 CYS A C 1
ATOM 647 O O . CYS A 1 80 ? 20.893 -11.979 -4.585 1.00 89.88 80 CYS A O 1
ATOM 649 N N . SER A 1 81 ? 20.532 -10.329 -6.086 1.00 90.31 81 SER A N 1
ATOM 650 C CA . SER A 1 81 ? 19.165 -10.013 -5.676 1.00 90.31 81 SER A CA 1
ATOM 651 C C . SER A 1 81 ? 18.185 -10.536 -6.717 1.00 90.31 81 SER A C 1
ATOM 653 O O . SER A 1 81 ? 18.376 -10.321 -7.912 1.00 90.31 81 SER A O 1
ATOM 655 N N . ILE A 1 82 ? 17.134 -11.209 -6.259 1.00 93.62 82 ILE A N 1
ATOM 656 C CA . ILE A 1 82 ? 16.043 -11.700 -7.102 1.00 93.62 82 ILE A CA 1
ATOM 657 C C . ILE A 1 82 ? 14.800 -10.892 -6.745 1.00 93.62 82 ILE A C 1
ATOM 659 O O . ILE A 1 82 ? 14.454 -10.790 -5.569 1.00 93.62 82 ILE A O 1
ATOM 663 N N . LEU A 1 83 ? 14.149 -10.319 -7.754 1.00 93.00 83 LEU A N 1
ATOM 664 C CA . LEU A 1 83 ? 12.888 -9.604 -7.606 1.00 93.00 83 LEU A CA 1
ATOM 665 C C . LEU A 1 83 ? 11.751 -10.480 -8.139 1.00 93.00 83 LEU A C 1
ATOM 667 O O . LEU A 1 83 ? 11.748 -10.833 -9.316 1.00 93.00 83 LEU A O 1
ATOM 671 N N . ASP A 1 84 ? 10.799 -10.800 -7.268 1.00 95.31 84 ASP A N 1
ATOM 672 C CA . ASP A 1 84 ? 9.529 -11.440 -7.608 1.00 95.31 84 ASP A CA 1
ATOM 673 C C . ASP A 1 84 ? 8.403 -10.544 -7.086 1.00 95.31 84 ASP A C 1
ATOM 675 O O . ASP A 1 84 ? 8.314 -10.281 -5.885 1.00 95.31 84 ASP A O 1
ATOM 679 N N . MET A 1 85 ? 7.598 -10.002 -7.994 1.00 92.38 85 MET A N 1
ATOM 680 C CA . MET A 1 85 ? 6.525 -9.068 -7.669 1.00 92.38 85 MET A CA 1
ATOM 681 C C . MET A 1 85 ? 5.274 -9.388 -8.477 1.00 92.38 85 MET A C 1
ATOM 683 O O . MET A 1 85 ? 5.350 -9.954 -9.568 1.00 92.38 85 MET A O 1
ATOM 687 N N . SER A 1 86 ? 4.117 -8.979 -7.956 1.00 92.06 86 SER A N 1
ATOM 688 C CA . SER A 1 86 ? 2.851 -9.105 -8.674 1.00 92.06 86 SER A CA 1
ATOM 689 C C . SER A 1 86 ? 2.922 -8.399 -10.028 1.00 92.06 86 SER A C 1
ATOM 691 O O . SER A 1 86 ? 3.313 -7.231 -10.114 1.00 92.06 86 SER A O 1
ATOM 693 N N . GLY A 1 87 ? 2.515 -9.105 -11.082 1.00 94.12 87 GLY A N 1
ATOM 694 C CA . GLY A 1 87 ? 2.384 -8.527 -12.415 1.00 94.12 87 GLY A CA 1
ATOM 695 C C . GLY A 1 87 ? 1.218 -7.543 -12.511 1.00 94.12 87 GLY A C 1
ATOM 696 O O . GLY A 1 87 ? 0.387 -7.448 -11.612 1.00 94.12 87 GLY A O 1
ATOM 697 N N . PHE A 1 88 ? 1.155 -6.822 -13.626 1.00 96.50 88 PHE A N 1
ATOM 698 C CA . PHE A 1 88 ? 0.080 -5.877 -13.924 1.00 96.50 88 PHE A CA 1
ATOM 699 C C . PHE A 1 88 ? -1.315 -6.532 -13.870 1.00 96.50 88 PHE A C 1
ATOM 701 O O . PHE A 1 88 ? -1.536 -7.583 -14.477 1.00 96.50 88 PHE A O 1
ATOM 708 N N . GLU A 1 89 ? -2.275 -5.878 -13.211 1.00 96.94 89 GLU A N 1
ATOM 709 C CA . GLU A 1 89 ? -3.638 -6.383 -13.012 1.00 96.94 89 GLU A CA 1
ATOM 710 C C . GLU A 1 89 ? -4.696 -5.462 -13.634 1.00 96.94 89 GLU A C 1
ATOM 712 O O . GLU A 1 89 ? -4.649 -4.237 -13.524 1.00 96.94 89 GLU A O 1
ATOM 717 N N . ASN A 1 90 ? -5.705 -6.062 -14.270 1.00 97.50 90 ASN A N 1
ATOM 718 C CA . ASN A 1 90 ? -6.888 -5.349 -14.747 1.00 97.50 90 ASN A CA 1
ATOM 719 C C . ASN A 1 90 ? -8.122 -6.254 -14.663 1.00 97.50 90 ASN A C 1
ATOM 721 O O . ASN A 1 90 ? -8.342 -7.123 -15.511 1.00 97.50 90 ASN A O 1
ATOM 725 N N . PHE A 1 91 ? -8.919 -6.052 -13.622 1.00 96.19 91 PHE A N 1
ATOM 726 C CA . PHE A 1 91 ? -10.147 -6.785 -13.344 1.00 96.19 91 PHE A CA 1
ATOM 727 C C . PHE A 1 91 ? -11.394 -6.021 -13.804 1.00 96.19 91 PHE A C 1
ATOM 729 O O . PHE A 1 91 ? -11.332 -4.892 -14.287 1.00 96.19 91 PHE A O 1
ATOM 736 N N . GLN A 1 92 ? -12.564 -6.647 -13.631 1.00 95.06 92 GLN A N 1
ATOM 737 C CA . GLN A 1 92 ? -13.854 -5.992 -13.885 1.00 95.06 92 GLN A CA 1
ATOM 738 C C . GLN A 1 92 ? -14.083 -4.784 -12.963 1.00 95.06 92 GLN A C 1
ATOM 740 O O . GLN A 1 92 ? -14.683 -3.798 -13.386 1.00 95.06 92 GLN A O 1
ATOM 745 N N . VAL A 1 93 ? -13.603 -4.866 -11.719 1.00 94.56 93 VAL A N 1
ATOM 746 C CA . VAL A 1 93 ? -13.605 -3.776 -10.738 1.00 94.56 93 VAL A CA 1
ATOM 747 C C . VAL A 1 93 ? -12.201 -3.694 -10.152 1.00 94.56 93 VAL A C 1
ATOM 749 O O . VAL A 1 93 ? -11.766 -4.624 -9.480 1.00 94.56 93 VAL A O 1
ATOM 752 N N . ASN A 1 94 ? -11.495 -2.600 -10.433 1.00 97.44 94 ASN A N 1
ATOM 753 C CA . ASN A 1 94 ? -10.159 -2.339 -9.900 1.00 97.44 94 ASN A CA 1
ATOM 754 C C . ASN A 1 94 ? -10.281 -1.354 -8.744 1.00 97.44 94 ASN A C 1
ATOM 756 O O . ASN A 1 94 ? -10.868 -0.287 -8.923 1.00 97.44 94 ASN A O 1
ATOM 760 N N . SER A 1 95 ? -9.732 -1.695 -7.583 1.00 96.88 95 SER A N 1
ATOM 761 C CA . SER A 1 95 ? -9.739 -0.810 -6.418 1.00 96.88 95 SER A CA 1
ATOM 762 C C . SER A 1 95 ? -8.327 -0.289 -6.125 1.00 96.88 95 SER A C 1
ATOM 764 O O . SER A 1 95 ? -7.454 -0.296 -6.997 1.00 96.88 95 SER A O 1
ATOM 766 N N . PHE A 1 96 ? -8.115 0.210 -4.911 1.00 96.62 96 PHE A N 1
ATOM 767 C CA . PHE A 1 96 ? -6.863 0.813 -4.467 1.00 96.62 96 PHE A CA 1
ATOM 768 C C . PHE A 1 96 ? -5.696 -0.176 -4.555 1.00 96.62 96 PHE A C 1
ATOM 770 O O . PHE A 1 96 ? -4.599 0.189 -4.956 1.00 96.62 96 PHE A O 1
ATOM 777 N N . GLU A 1 97 ? -5.949 -1.452 -4.272 1.00 95.50 97 GLU A N 1
ATOM 778 C CA . GLU A 1 97 ? -4.949 -2.513 -4.332 1.00 95.50 97 GLU A CA 1
ATOM 779 C C . GLU A 1 97 ? -4.388 -2.670 -5.753 1.00 95.50 97 GLU A C 1
ATOM 781 O O . GLU A 1 97 ? -3.172 -2.668 -5.939 1.00 95.50 97 GLU A O 1
ATOM 786 N N . GLN A 1 98 ? -5.259 -2.713 -6.770 1.00 98.31 98 GLN A N 1
ATOM 787 C CA . GLN A 1 98 ? -4.829 -2.765 -8.173 1.00 98.31 98 GLN A CA 1
ATOM 788 C C . GLN A 1 98 ? -4.091 -1.490 -8.580 1.00 98.31 98 GLN A C 1
ATOM 790 O O . GLN A 1 98 ? -3.145 -1.568 -9.359 1.00 98.31 98 GLN A O 1
ATOM 795 N N . LEU A 1 99 ? -4.491 -0.321 -8.062 1.00 98.19 99 LEU A N 1
ATOM 796 C CA . LEU A 1 99 ? -3.754 0.917 -8.314 1.00 98.19 99 LEU A CA 1
ATOM 797 C C . LEU A 1 99 ? -2.312 0.786 -7.814 1.00 98.19 99 LEU A C 1
ATOM 799 O O . LEU A 1 99 ? -1.390 1.030 -8.584 1.00 98.19 99 LEU A O 1
ATOM 803 N N . CYS A 1 100 ? -2.111 0.355 -6.567 1.00 97.56 100 CYS A N 1
ATOM 804 C CA . CYS A 1 100 ? -0.782 0.176 -5.983 1.00 97.56 100 CYS A CA 1
ATOM 805 C C . CYS A 1 100 ? 0.064 -0.837 -6.769 1.00 97.56 100 CYS A C 1
ATOM 807 O O . CYS A 1 100 ? 1.217 -0.550 -7.097 1.00 97.56 100 CYS A O 1
ATOM 809 N N . ILE A 1 101 ? -0.517 -1.987 -7.134 1.00 97.62 101 ILE A N 1
ATOM 810 C CA . ILE A 1 101 ? 0.156 -3.011 -7.951 1.00 97.62 101 ILE A CA 1
ATOM 811 C C . ILE A 1 101 ? 0.580 -2.426 -9.302 1.00 97.62 101 ILE A C 1
ATOM 813 O O . ILE A 1 101 ? 1.730 -2.578 -9.725 1.00 97.62 101 ILE A O 1
ATOM 817 N N . ASN A 1 102 ? -0.322 -1.720 -9.981 1.00 97.94 102 ASN A N 1
ATOM 818 C CA . ASN A 1 102 ? -0.045 -1.169 -11.301 1.00 97.94 102 ASN A CA 1
ATOM 819 C C . ASN A 1 102 ? 0.955 -0.009 -11.243 1.00 97.94 102 ASN A C 1
ATOM 821 O O . ASN A 1 102 ? 1.805 0.079 -12.121 1.00 97.94 102 ASN A O 1
ATOM 825 N N . VAL A 1 103 ? 0.932 0.833 -10.203 1.00 97.56 103 VAL A N 1
ATOM 826 C CA . VAL A 1 103 ? 1.941 1.888 -9.985 1.00 97.56 103 VAL A CA 1
ATOM 827 C C . VAL A 1 103 ? 3.331 1.293 -9.753 1.00 97.56 103 VAL A C 1
ATOM 829 O O . VAL A 1 103 ? 4.309 1.815 -10.292 1.00 97.56 103 VAL A O 1
ATOM 832 N N . ALA A 1 104 ? 3.439 0.188 -9.010 1.00 96.94 104 ALA A N 1
ATOM 833 C CA . ALA A 1 104 ? 4.707 -0.523 -8.850 1.00 96.94 104 ALA A CA 1
ATOM 834 C C . ALA A 1 104 ? 5.215 -1.080 -10.193 1.00 96.94 104 ALA A C 1
ATOM 836 O O . ALA A 1 104 ? 6.393 -0.937 -10.518 1.00 96.94 104 ALA A O 1
ATOM 837 N N . ASN A 1 105 ? 4.321 -1.648 -11.010 1.00 96.75 105 ASN A N 1
ATOM 838 C CA . ASN A 1 105 ? 4.669 -2.118 -12.354 1.00 96.75 105 ASN A CA 1
ATOM 839 C C . ASN A 1 105 ? 5.083 -0.964 -13.288 1.00 96.75 105 ASN A C 1
ATOM 841 O O . ASN A 1 105 ? 6.018 -1.129 -14.065 1.00 96.75 105 ASN A O 1
ATOM 845 N N . GLU A 1 106 ? 4.459 0.215 -13.191 1.00 96.50 106 GLU A N 1
ATOM 846 C CA . GLU A 1 106 ? 4.898 1.407 -13.936 1.00 96.50 106 GLU A CA 1
ATOM 847 C C . GLU A 1 106 ? 6.321 1.829 -13.553 1.00 96.50 106 GLU A C 1
ATOM 849 O O . GLU A 1 106 ? 7.129 2.117 -14.437 1.00 96.50 106 GLU A O 1
ATOM 854 N N . HIS A 1 107 ? 6.660 1.824 -12.259 1.00 94.62 107 HIS A N 1
ATOM 855 C CA . HIS A 1 107 ? 8.021 2.129 -11.801 1.00 94.62 107 HIS A CA 1
ATOM 856 C C . HIS A 1 107 ? 9.033 1.101 -12.299 1.00 94.62 107 HIS A C 1
ATOM 858 O O . HIS A 1 107 ? 10.116 1.475 -12.746 1.00 94.62 107 HIS A O 1
ATOM 864 N N . LEU A 1 108 ? 8.677 -0.186 -12.267 1.00 93.56 108 LEU A N 1
ATOM 865 C CA . LEU A 1 108 ? 9.529 -1.236 -12.811 1.00 93.56 108 LEU A CA 1
ATOM 866 C C . LEU A 1 108 ? 9.746 -1.035 -14.318 1.00 93.56 108 LEU A C 1
ATOM 868 O O . LEU A 1 108 ? 10.880 -1.091 -14.788 1.00 93.56 108 LEU A O 1
ATOM 872 N N . GLN A 1 109 ? 8.681 -0.742 -15.067 1.00 92.50 109 GLN A N 1
ATOM 873 C CA . GLN A 1 109 ? 8.761 -0.457 -16.499 1.00 92.50 109 GLN A CA 1
ATOM 874 C C . GLN A 1 109 ? 9.630 0.775 -16.788 1.00 92.50 109 GLN A C 1
ATOM 876 O O . GLN A 1 109 ? 10.433 0.748 -17.721 1.00 92.50 109 GLN A O 1
ATOM 881 N N . TYR A 1 110 ? 9.505 1.831 -15.981 1.00 92.62 110 TYR A N 1
ATOM 882 C CA . TYR A 1 110 ? 10.343 3.026 -16.082 1.00 92.62 110 TYR A CA 1
ATOM 883 C C . TYR A 1 110 ? 11.818 2.692 -15.836 1.00 92.62 110 TYR A C 1
ATOM 885 O O . TYR A 1 110 ? 12.679 3.068 -16.628 1.00 92.62 110 TYR A O 1
ATOM 893 N N . TYR A 1 111 ? 12.113 1.903 -14.799 1.00 90.38 111 TYR A N 1
ATOM 894 C CA . TYR A 1 111 ? 13.470 1.441 -14.518 1.00 90.38 111 TYR A CA 1
ATOM 895 C C . TYR A 1 111 ? 14.061 0.637 -15.686 1.00 90.38 111 TYR A C 1
ATOM 897 O O . TYR A 1 111 ? 15.184 0.920 -16.104 1.00 90.38 111 TYR A O 1
ATOM 905 N N . PHE A 1 112 ? 13.302 -0.309 -16.254 1.00 87.81 112 PHE A N 1
ATOM 906 C CA . PHE A 1 112 ? 13.715 -1.064 -17.443 1.00 87.81 112 PHE A CA 1
ATOM 907 C C . PHE A 1 112 ? 14.020 -0.148 -18.631 1.00 87.81 112 PHE A C 1
ATOM 909 O O . PHE A 1 112 ? 15.044 -0.323 -19.294 1.00 87.81 112 PHE A O 1
ATOM 916 N N . ASN A 1 113 ? 13.148 0.835 -18.871 1.00 85.00 113 ASN A N 1
ATOM 917 C CA . ASN A 1 113 ? 13.282 1.783 -19.968 1.00 85.00 113 ASN A CA 1
ATOM 918 C C . ASN A 1 113 ? 14.548 2.644 -19.845 1.00 85.00 113 ASN A C 1
ATOM 920 O O . ASN A 1 113 ? 15.313 2.755 -20.803 1.00 85.00 113 ASN A O 1
ATOM 924 N N . GLU A 1 114 ? 14.785 3.207 -18.661 1.00 81.38 114 GLU A N 1
ATOM 925 C CA . GLU A 1 114 ? 15.902 4.121 -18.419 1.00 81.38 114 GLU A CA 1
ATOM 926 C C . GLU A 1 114 ? 17.244 3.407 -18.245 1.00 81.38 114 GLU A C 1
ATOM 928 O O . GLU A 1 114 ? 18.270 3.921 -18.673 1.00 81.38 114 GLU A O 1
ATOM 933 N N . HIS A 1 115 ? 17.281 2.228 -17.625 1.00 81.56 115 HIS A N 1
ATOM 934 C CA . HIS A 1 115 ? 18.558 1.608 -17.259 1.00 81.56 115 HIS A CA 1
ATOM 935 C C . HIS A 1 115 ? 18.968 0.519 -18.236 1.00 81.56 115 HIS A C 1
ATOM 937 O O . HIS A 1 115 ? 20.102 0.523 -18.705 1.00 81.56 115 HIS A O 1
ATOM 943 N N . ILE A 1 116 ? 18.063 -0.398 -18.580 1.00 77.62 116 ILE A N 1
ATOM 944 C CA . ILE A 1 116 ? 18.457 -1.583 -19.347 1.00 77.62 116 ILE A CA 1
ATOM 945 C C . ILE A 1 116 ? 18.673 -1.229 -20.814 1.00 77.62 116 ILE A C 1
ATOM 947 O O . ILE A 1 116 ? 19.738 -1.523 -21.348 1.00 77.62 116 ILE A O 1
ATOM 951 N N . PHE A 1 117 ? 17.734 -0.532 -21.462 1.00 78.12 117 PHE A N 1
ATOM 952 C CA . PHE A 1 117 ? 17.910 -0.198 -22.880 1.00 78.12 117 PHE A CA 1
ATOM 953 C C . PHE A 1 117 ? 19.048 0.796 -23.121 1.00 78.12 117 PHE A C 1
ATOM 955 O O . PHE A 1 117 ? 19.771 0.658 -24.109 1.00 78.12 117 PHE A O 1
ATOM 962 N N . LEU A 1 118 ? 19.232 1.784 -22.235 1.00 76.31 118 LEU A N 1
ATOM 963 C CA . LEU A 1 118 ? 20.331 2.743 -22.374 1.00 76.31 118 LEU A CA 1
ATOM 964 C C . LEU A 1 118 ? 21.693 2.081 -22.145 1.00 76.31 118 LEU A C 1
ATOM 966 O O . LEU A 1 118 ? 22.630 2.353 -22.897 1.00 76.31 118 LEU A O 1
ATOM 970 N N . GLN A 1 119 ? 21.803 1.203 -21.143 1.00 79.50 119 GLN A N 1
ATOM 971 C CA . GLN A 1 119 ? 23.034 0.459 -20.888 1.00 79.50 119 GLN A CA 1
ATOM 972 C C . GLN A 1 119 ? 23.350 -0.494 -22.044 1.00 79.50 119 GLN A C 1
ATOM 974 O O . GLN A 1 119 ? 24.476 -0.513 -22.532 1.00 79.50 119 GLN A O 1
ATOM 979 N N . GLU A 1 120 ? 22.350 -1.207 -22.554 1.00 80.44 120 GLU A N 1
ATOM 980 C CA . GLU A 1 120 ? 22.543 -2.141 -23.658 1.00 80.44 120 GLU A CA 1
ATOM 981 C C . GLU A 1 120 ? 22.947 -1.421 -24.963 1.00 80.44 120 GLU A C 1
ATOM 983 O O . GLU A 1 120 ? 23.848 -1.870 -25.673 1.00 80.44 120 GLU A O 1
ATOM 988 N N . GLU A 1 121 ? 22.381 -0.241 -25.260 1.00 79.75 121 GLU A N 1
ATOM 989 C CA . GLU A 1 121 ? 22.840 0.588 -26.387 1.00 79.75 121 GLU A CA 1
ATOM 990 C C . GLU A 1 121 ? 24.305 1.035 -26.213 1.00 79.75 121 GLU A C 1
ATOM 992 O O . GLU A 1 121 ? 25.068 1.081 -27.186 1.00 79.75 121 GLU A O 1
ATOM 997 N N . GLN A 1 122 ? 24.713 1.357 -24.983 1.00 83.44 122 GLN A N 1
ATOM 998 C CA . GLN A 1 122 ? 26.082 1.760 -24.671 1.00 83.44 122 GLN A CA 1
ATOM 999 C C . GLN A 1 122 ? 27.080 0.601 -24.820 1.00 83.44 122 GLN A C 1
ATOM 1001 O O . GLN A 1 122 ? 28.179 0.818 -25.345 1.00 83.44 122 GLN A O 1
ATOM 1006 N N . ASP A 1 123 ? 26.699 -0.612 -24.428 1.00 85.88 123 ASP A N 1
ATOM 1007 C CA . ASP A 1 123 ? 27.526 -1.811 -24.577 1.00 85.88 123 ASP A CA 1
ATOM 1008 C C . ASP A 1 123 ? 27.738 -2.136 -26.061 1.00 85.88 123 ASP A C 1
ATOM 1010 O O . ASP A 1 123 ? 28.882 -2.250 -26.508 1.00 85.88 123 ASP A O 1
ATOM 1014 N N . TYR A 1 124 ? 26.674 -2.116 -26.877 1.00 85.75 124 TYR A N 1
ATOM 1015 C CA . TYR A 1 124 ? 26.805 -2.312 -28.327 1.00 85.75 124 TYR A CA 1
ATOM 1016 C C . TYR A 1 124 ? 27.737 -1.287 -28.985 1.00 85.75 124 TYR A C 1
ATOM 1018 O O . TYR A 1 124 ? 28.559 -1.646 -29.834 1.00 85.75 124 TYR A O 1
ATOM 1026 N N . ARG A 1 125 ? 27.642 -0.007 -28.596 1.00 84.50 125 ARG A N 1
ATOM 1027 C CA . ARG A 1 125 ? 28.546 1.044 -29.096 1.00 84.50 125 ARG A CA 1
ATOM 1028 C C . ARG A 1 125 ? 29.994 0.793 -28.685 1.00 84.50 125 ARG A C 1
ATOM 1030 O O . ARG A 1 125 ? 30.891 1.014 -29.495 1.00 84.50 125 ARG A O 1
ATOM 1037 N N . THR A 1 126 ? 30.215 0.351 -27.450 1.00 89.25 126 THR A N 1
ATOM 1038 C CA . THR A 1 126 ? 31.555 0.078 -26.909 1.00 89.25 126 THR A CA 1
ATOM 1039 C C . THR A 1 126 ? 32.203 -1.119 -27.606 1.00 89.25 126 THR A C 1
ATOM 1041 O O . THR A 1 126 ? 33.395 -1.085 -27.902 1.00 89.25 126 THR A O 1
ATOM 1044 N N . GLU A 1 127 ? 31.415 -2.137 -27.951 1.00 91.19 127 GLU A N 1
ATOM 1045 C CA . GLU A 1 127 ? 31.882 -3.329 -28.669 1.00 91.19 127 GLU A CA 1
ATOM 1046 C C . GLU A 1 127 ? 31.960 -3.144 -30.197 1.00 91.19 127 GLU A C 1
ATOM 1048 O O . GLU A 1 127 ? 32.421 -4.033 -30.913 1.00 91.19 127 GLU A O 1
ATOM 1053 N N . GLY A 1 128 ? 31.538 -1.988 -30.725 1.00 86.69 128 GLY A N 1
ATOM 1054 C CA . GLY A 1 128 ? 31.541 -1.707 -32.164 1.00 86.69 128 GLY A CA 1
ATOM 1055 C C . GLY A 1 128 ? 30.494 -2.502 -32.953 1.00 86.69 128 GLY A C 1
ATOM 1056 O O . GLY A 1 128 ? 30.620 -2.655 -34.170 1.00 86.69 128 GLY A O 1
ATOM 1057 N N . VAL A 1 129 ? 29.461 -3.006 -32.276 1.00 86.69 129 VAL A N 1
ATOM 1058 C CA . VAL A 1 129 ? 28.353 -3.748 -32.882 1.00 86.69 129 VAL A CA 1
ATOM 1059 C C . VAL A 1 129 ? 27.330 -2.758 -33.438 1.00 86.69 129 VAL A C 1
ATOM 1061 O O . VAL A 1 129 ? 26.901 -1.821 -32.765 1.00 86.69 129 VAL A O 1
ATOM 1064 N N . SER A 1 130 ? 26.906 -2.957 -34.688 1.00 77.94 130 SER A N 1
ATOM 1065 C CA . SER A 1 130 ? 25.875 -2.123 -35.309 1.00 77.94 130 SER A CA 1
ATOM 1066 C C . SER A 1 130 ? 24.510 -2.382 -34.661 1.00 77.94 130 SER A C 1
ATOM 1068 O O . SER A 1 130 ? 23.791 -3.296 -35.065 1.00 77.94 130 SER A O 1
ATOM 1070 N N . CYS A 1 131 ? 24.139 -1.574 -33.670 1.00 71.06 131 CYS A N 1
ATOM 1071 C CA . CYS A 1 131 ? 22.827 -1.637 -33.033 1.00 71.06 131 CYS A CA 1
ATOM 1072 C C . CYS A 1 131 ? 21.813 -0.738 -33.754 1.00 71.06 131 CYS A C 1
ATOM 1074 O O . CYS A 1 131 ? 22.125 0.374 -34.188 1.00 71.06 131 CYS A O 1
ATOM 1076 N N . HIS A 1 132 ? 20.581 -1.223 -33.908 1.00 69.88 132 HIS A N 1
ATOM 1077 C CA . HIS A 1 132 ? 19.448 -0.398 -34.318 1.00 69.88 132 HIS A CA 1
ATOM 1078 C C . HIS A 1 132 ? 18.818 0.179 -33.057 1.00 69.88 132 HIS A C 1
ATOM 1080 O O . HIS A 1 132 ? 18.429 -0.581 -32.175 1.00 69.88 132 HIS A O 1
ATOM 1086 N N . LYS A 1 133 ? 18.707 1.508 -32.968 1.00 68.94 133 LYS A N 1
ATOM 1087 C CA . LYS A 1 133 ? 18.130 2.161 -31.790 1.00 68.94 133 LYS A CA 1
ATOM 1088 C C . LYS A 1 133 ? 16.711 1.640 -31.550 1.00 68.94 133 LYS A C 1
ATOM 1090 O O . LYS A 1 133 ? 15.810 1.917 -32.344 1.00 68.94 133 LYS A O 1
ATOM 1095 N N . VAL A 1 134 ? 16.524 0.895 -30.463 1.00 68.50 134 VAL A N 1
ATOM 1096 C CA . VAL A 1 134 ? 15.207 0.413 -30.044 1.00 68.50 134 VAL A CA 1
ATOM 1097 C C . VAL A 1 134 ? 14.389 1.630 -29.624 1.00 68.50 134 VAL A C 1
ATOM 1099 O O . VAL A 1 134 ? 14.751 2.349 -28.695 1.00 68.50 134 VAL A O 1
ATOM 1102 N N . GLN A 1 135 ? 13.303 1.908 -30.344 1.00 70.38 135 GLN A N 1
ATOM 1103 C CA . GLN A 1 135 ? 12.342 2.922 -29.926 1.00 70.38 135 GLN A CA 1
ATOM 1104 C C . GLN A 1 135 ? 11.415 2.295 -28.890 1.00 70.38 135 GLN A C 1
ATOM 1106 O O . GLN A 1 135 ? 10.615 1.423 -29.224 1.00 70.38 135 GLN A O 1
ATOM 1111 N N . PHE A 1 136 ? 11.526 2.739 -27.644 1.00 73.88 136 PHE A N 1
ATOM 1112 C CA . PHE A 1 136 ? 10.592 2.386 -26.582 1.00 73.88 136 PHE A CA 1
ATOM 1113 C C . PHE A 1 136 ? 9.698 3.580 -26.245 1.00 73.88 136 PHE A C 1
ATOM 1115 O O . PHE A 1 136 ? 10.057 4.742 -26.452 1.00 73.88 136 PHE A O 1
ATOM 1122 N N . GLN A 1 137 ? 8.505 3.287 -25.736 1.00 79.69 137 GLN A N 1
ATOM 1123 C CA . GLN A 1 137 ? 7.607 4.310 -25.223 1.00 79.69 137 GLN A CA 1
ATOM 1124 C C . GLN A 1 137 ? 7.980 4.599 -23.768 1.00 79.69 137 GLN A C 1
ATOM 1126 O O . GLN A 1 137 ? 7.760 3.762 -22.894 1.00 79.69 137 GLN A O 1
ATOM 1131 N N . ASN A 1 138 ? 8.529 5.787 -23.515 1.00 84.69 138 ASN A N 1
ATOM 1132 C CA . ASN A 1 138 ? 8.780 6.255 -22.156 1.00 84.69 138 ASN A CA 1
ATOM 1133 C C . ASN A 1 138 ? 7.438 6.418 -21.403 1.00 84.69 138 ASN A C 1
ATOM 1135 O O . ASN A 1 138 ? 6.415 6.793 -21.990 1.00 84.69 138 ASN A O 1
ATOM 1139 N N . ASN A 1 139 ? 7.429 6.081 -20.118 1.00 93.00 139 ASN A N 1
ATOM 1140 C CA . ASN A 1 139 ? 6.312 6.223 -19.191 1.00 93.00 139 ASN A CA 1
ATOM 1141 C C . ASN A 1 139 ? 6.622 7.171 -18.014 1.00 93.00 139 ASN A C 1
ATOM 1143 O O . ASN A 1 139 ? 5.857 7.206 -17.058 1.00 93.00 139 ASN A O 1
ATOM 1147 N N . GLU A 1 140 ? 7.686 7.972 -18.087 1.00 93.06 140 GLU A N 1
ATOM 1148 C CA . GLU A 1 140 ? 8.041 9.017 -17.114 1.00 93.06 140 GLU A CA 1
ATOM 1149 C C . GLU A 1 140 ? 6.870 9.968 -16.823 1.00 93.06 140 GLU A C 1
ATOM 1151 O O . GLU A 1 140 ? 6.636 10.338 -15.676 1.00 93.06 140 GLU A O 1
ATOM 1156 N N . ASP A 1 141 ? 6.058 10.288 -17.838 1.00 94.38 141 ASP A N 1
ATOM 1157 C CA . ASP A 1 141 ? 4.855 11.107 -17.669 1.00 94.38 141 ASP A CA 1
ATOM 1158 C C . ASP A 1 141 ? 3.822 10.459 -16.727 1.00 94.38 141 ASP A C 1
ATOM 1160 O O . ASP A 1 141 ? 3.145 11.158 -15.974 1.00 94.38 141 ASP A O 1
ATOM 1164 N N . LEU A 1 142 ? 3.728 9.122 -16.704 1.00 95.25 142 LEU A N 1
ATOM 1165 C CA . LEU A 1 142 ? 2.915 8.406 -15.713 1.00 95.25 142 LEU A CA 1
ATOM 1166 C C . LEU A 1 142 ? 3.542 8.427 -14.325 1.00 95.25 142 LEU A C 1
ATOM 1168 O O . LEU A 1 142 ? 2.804 8.547 -13.349 1.00 95.25 142 LEU A O 1
ATOM 1172 N N . ILE A 1 143 ? 4.867 8.310 -14.228 1.00 96.12 143 ILE A N 1
ATOM 1173 C CA . ILE A 1 143 ? 5.559 8.393 -12.938 1.00 96.12 143 ILE A CA 1
ATOM 1174 C C . ILE A 1 143 ? 5.285 9.755 -12.301 1.00 96.12 143 ILE A C 1
ATOM 1176 O O . ILE A 1 143 ? 4.854 9.803 -11.152 1.00 96.12 143 ILE A O 1
ATOM 1180 N N . GLU A 1 144 ? 5.397 10.844 -13.065 1.00 95.25 144 GLU A N 1
ATOM 1181 C CA . GLU A 1 144 ? 5.062 12.191 -12.591 1.00 95.25 144 GLU A CA 1
ATOM 1182 C C . GLU A 1 144 ? 3.567 12.335 -12.255 1.00 95.25 144 GLU A C 1
ATOM 1184 O O . GLU A 1 144 ? 3.212 12.925 -11.234 1.00 95.25 144 GLU A O 1
ATOM 1189 N N . LEU 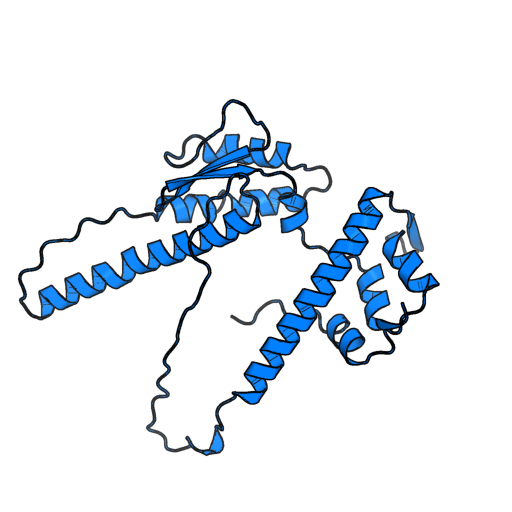A 1 145 ? 2.666 11.743 -13.050 1.00 96.62 145 LEU A N 1
ATOM 1190 C CA . LEU A 1 145 ? 1.229 11.738 -12.746 1.00 96.62 145 LEU A CA 1
ATOM 1191 C C . LEU A 1 145 ? 0.914 11.064 -11.398 1.00 96.62 145 LEU A C 1
ATOM 1193 O O . LEU A 1 145 ? -0.013 11.494 -10.708 1.00 96.62 145 LEU A O 1
ATOM 1197 N N . PHE A 1 146 ? 1.640 10.009 -11.023 1.00 97.19 146 PHE A N 1
ATOM 1198 C CA . PHE A 1 146 ? 1.425 9.300 -9.760 1.00 97.19 146 PHE A CA 1
ATOM 1199 C C . PHE A 1 146 ? 2.160 9.940 -8.579 1.00 97.19 146 PHE A C 1
ATOM 1201 O O . PHE A 1 146 ? 1.538 10.154 -7.536 1.00 97.19 146 PHE A O 1
ATOM 1208 N N . MET A 1 147 ? 3.449 10.242 -8.754 1.00 95.12 147 MET A N 1
ATOM 1209 C CA . MET A 1 147 ? 4.402 10.592 -7.690 1.00 95.12 147 MET A CA 1
ATOM 1210 C C . MET A 1 147 ? 4.716 12.087 -7.593 1.00 95.12 147 MET A C 1
ATOM 1212 O O . MET A 1 147 ? 5.335 12.510 -6.618 1.00 95.12 147 MET A O 1
ATOM 1216 N N . GLY A 1 148 ? 4.325 12.887 -8.588 1.00 93.94 148 GLY A N 1
ATOM 1217 C CA . GLY A 1 148 ? 4.583 14.323 -8.597 1.00 93.94 148 GLY A CA 1
ATOM 1218 C C . GLY A 1 148 ? 3.925 15.044 -7.415 1.00 93.94 148 GLY A C 1
ATOM 1219 O O . GLY A 1 148 ? 3.007 14.537 -6.768 1.00 93.94 148 GLY A O 1
ATOM 1220 N N . THR A 1 149 ? 4.346 16.283 -7.152 1.00 90.38 149 THR A N 1
ATOM 1221 C CA . THR A 1 149 ? 3.880 17.089 -6.001 1.00 90.38 149 THR A CA 1
ATOM 1222 C C . THR A 1 149 ? 2.357 17.288 -5.960 1.00 90.38 149 THR A C 1
ATOM 1224 O O . THR A 1 149 ? 1.780 17.459 -4.890 1.00 90.38 149 THR A O 1
ATOM 1227 N N . LEU A 1 150 ? 1.698 17.268 -7.123 1.00 90.56 150 LEU A N 1
ATOM 1228 C CA . LEU A 1 150 ? 0.235 17.287 -7.278 1.00 90.56 150 LEU A CA 1
ATOM 1229 C C . LEU A 1 150 ? -0.264 16.036 -8.023 1.00 90.56 150 LEU A C 1
ATOM 1231 O O . LEU A 1 150 ? -1.261 16.084 -8.746 1.00 90.56 150 LEU A O 1
ATOM 1235 N N . GLY A 1 151 ? 0.474 14.936 -7.883 1.00 94.69 151 GLY A N 1
ATOM 1236 C CA . GLY A 1 151 ? 0.153 13.634 -8.444 1.00 94.69 151 GLY A CA 1
ATOM 1237 C C . GLY A 1 151 ? -0.966 12.932 -7.679 1.00 94.69 151 GLY A C 1
ATOM 1238 O O . GLY A 1 151 ? -1.417 13.375 -6.621 1.00 94.69 151 GLY A O 1
ATOM 1239 N N . ILE A 1 152 ? -1.423 11.809 -8.225 1.00 97.12 152 ILE A N 1
ATOM 1240 C CA . ILE A 1 152 ? -2.556 11.043 -7.690 1.00 97.12 152 ILE A CA 1
ATOM 1241 C C . ILE A 1 152 ? -2.332 10.644 -6.226 1.00 97.12 152 ILE A C 1
ATOM 1243 O O . ILE A 1 152 ? -3.249 10.802 -5.422 1.00 97.12 152 ILE A O 1
ATOM 1247 N N . LEU A 1 153 ? -1.134 10.171 -5.862 1.00 96.56 153 LEU A N 1
ATOM 1248 C CA . LEU A 1 153 ? -0.861 9.726 -4.491 1.00 96.56 153 LEU A CA 1
ATOM 1249 C C . LEU A 1 153 ? -0.762 10.904 -3.513 1.00 96.56 153 LEU A C 1
ATOM 1251 O O . LEU A 1 153 ? -1.329 10.845 -2.426 1.00 96.56 153 LEU A O 1
ATOM 1255 N N . ALA A 1 154 ? -0.155 12.020 -3.926 1.00 95.88 154 ALA A N 1
ATOM 1256 C CA . ALA A 1 154 ? -0.096 13.231 -3.106 1.00 95.88 154 ALA A CA 1
ATOM 1257 C C . ALA A 1 154 ? -1.498 13.800 -2.820 1.00 95.88 154 ALA A C 1
ATOM 1259 O O . ALA A 1 154 ? -1.815 14.168 -1.688 1.00 95.88 154 ALA A O 1
ATOM 1260 N N . LEU A 1 155 ? -2.365 13.834 -3.837 1.00 96.31 155 LEU A N 1
ATOM 1261 C CA . LEU A 1 155 ? -3.753 14.274 -3.691 1.00 96.31 155 LEU A CA 1
ATOM 1262 C C . LEU A 1 155 ? -4.566 13.314 -2.809 1.00 96.31 155 LEU A C 1
ATOM 1264 O O . LEU A 1 155 ? -5.390 13.775 -2.017 1.00 96.31 155 LEU A O 1
ATOM 1268 N N . LEU A 1 156 ? -4.326 12.003 -2.922 1.00 96.44 156 LEU A N 1
ATOM 1269 C CA . LEU A 1 156 ? -4.935 10.988 -2.064 1.00 96.44 156 LEU A CA 1
ATOM 1270 C C . LEU A 1 156 ? -4.542 11.180 -0.595 1.00 96.44 156 LEU A C 1
ATOM 1272 O O . LEU A 1 156 ? -5.420 11.173 0.269 1.00 96.44 156 LEU A O 1
ATOM 1276 N N . ASP A 1 157 ? -3.262 11.404 -0.310 1.00 93.31 157 ASP A N 1
ATOM 1277 C CA . ASP A 1 157 ? -2.764 11.658 1.044 1.00 93.31 157 ASP A CA 1
ATOM 1278 C C . ASP A 1 157 ? -3.340 12.938 1.639 1.00 93.31 157 ASP A C 1
ATOM 1280 O O . ASP A 1 157 ? -3.748 12.967 2.804 1.00 93.31 157 ASP A O 1
ATOM 1284 N N . GLU A 1 158 ? -3.400 14.002 0.841 1.00 93.44 158 GLU A N 1
ATOM 1285 C CA . GLU A 1 158 ? -3.978 15.272 1.262 1.00 93.44 158 GLU A CA 1
ATOM 1286 C C . GLU A 1 158 ? -5.455 15.094 1.641 1.00 93.44 158 GLU A C 1
ATOM 1288 O O . GLU A 1 158 ? -5.872 15.479 2.733 1.00 93.44 158 GLU A O 1
ATOM 1293 N N . GLU A 1 159 ? -6.237 14.447 0.775 1.00 94.19 159 GLU A N 1
ATOM 1294 C CA . GLU A 1 159 ? -7.665 14.209 0.982 1.00 94.19 159 GLU A CA 1
ATOM 1295 C C . GLU A 1 159 ? -7.927 13.238 2.152 1.00 94.19 159 GLU A C 1
ATOM 1297 O O . GLU A 1 159 ? -8.862 13.423 2.937 1.00 94.19 159 GLU A O 1
ATOM 1302 N N . SER A 1 160 ? -7.040 12.258 2.355 1.00 90.81 160 SER A N 1
ATOM 1303 C CA . SER A 1 160 ? -7.099 11.305 3.472 1.00 90.81 160 SER A CA 1
ATOM 1304 C C . SER A 1 160 ? -6.988 11.986 4.835 1.00 90.81 160 SER A C 1
ATOM 1306 O O . SER A 1 160 ? -7.580 11.507 5.805 1.00 90.81 160 SER A O 1
ATOM 1308 N N . ARG A 1 161 ? -6.304 13.132 4.928 1.00 88.00 161 ARG A N 1
ATOM 1309 C CA . ARG A 1 161 ? -6.144 13.889 6.182 1.00 88.00 161 ARG A CA 1
ATOM 1310 C C . ARG A 1 161 ? -7.386 14.685 6.576 1.00 88.00 161 ARG A C 1
ATOM 1312 O O . ARG A 1 161 ? -7.516 15.056 7.742 1.00 88.00 161 ARG A O 1
ATOM 1319 N N . PHE A 1 162 ? -8.306 14.954 5.648 1.00 87.75 162 PHE A N 1
ATOM 1320 C CA . PHE A 1 162 ? -9.504 15.741 5.934 1.00 87.75 162 PHE A CA 1
ATOM 1321 C C . PHE A 1 162 ? -10.643 14.855 6.471 1.00 87.75 162 PHE A C 1
ATOM 1323 O O . PHE A 1 162 ? -11.169 14.018 5.738 1.00 87.75 162 PHE A O 1
ATOM 1330 N N . PRO A 1 163 ? -11.125 15.066 7.715 1.00 78.94 163 PRO A N 1
ATOM 1331 C CA . PRO A 1 163 ? -12.127 14.185 8.331 1.00 78.94 163 PRO A CA 1
ATOM 1332 C C . PRO A 1 163 ? -13.489 14.152 7.624 1.00 78.94 163 PRO A C 1
ATOM 1334 O O . PRO A 1 163 ? -14.273 13.237 7.847 1.00 78.94 163 PRO A O 1
ATOM 1337 N N . LYS A 1 164 ? -13.796 15.173 6.815 1.00 84.69 164 LYS A N 1
ATOM 1338 C CA . LYS A 1 164 ? -15.067 15.304 6.083 1.00 84.69 164 LYS A CA 1
ATOM 1339 C C . LYS A 1 164 ? -14.964 14.923 4.604 1.00 84.69 164 LYS A C 1
ATOM 1341 O O . LYS A 1 164 ? -15.971 15.013 3.907 1.00 84.69 164 LYS A O 1
ATOM 1346 N N . ALA A 1 165 ? -13.775 14.558 4.128 1.00 89.50 165 ALA A N 1
ATOM 1347 C CA . ALA A 1 165 ? -13.591 14.130 2.751 1.00 89.50 165 ALA A CA 1
ATOM 1348 C C . ALA A 1 165 ? -14.185 12.736 2.516 1.00 89.50 165 ALA A C 1
ATOM 1350 O O . ALA A 1 165 ? -14.206 11.901 3.427 1.00 89.50 165 ALA A O 1
ATOM 1351 N N . ASN A 1 166 ? -14.648 12.502 1.290 1.00 92.00 166 ASN A N 1
ATOM 1352 C CA . ASN A 1 166 ? -15.202 11.232 0.831 1.00 92.00 166 ASN A CA 1
ATOM 1353 C C . ASN A 1 166 ? -14.613 10.859 -0.544 1.00 92.00 166 ASN A C 1
ATOM 1355 O O . ASN A 1 166 ? -13.946 11.666 -1.189 1.00 92.00 166 ASN A O 1
ATOM 1359 N N . ASP A 1 167 ? -14.834 9.625 -0.994 1.00 93.94 167 ASP A N 1
ATOM 1360 C CA . ASP A 1 167 ? -14.203 9.139 -2.228 1.00 93.94 167 ASP A CA 1
ATOM 13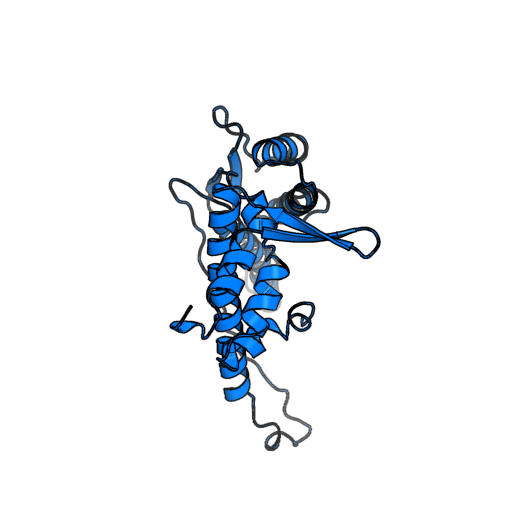61 C C . ASP A 1 167 ? -14.676 9.899 -3.486 1.00 93.94 167 ASP A C 1
ATOM 1363 O O . ASP A 1 167 ? -13.940 10.007 -4.466 1.00 93.94 167 ASP A O 1
ATOM 1367 N N . GLU A 1 168 ? -15.877 10.489 -3.468 1.00 93.94 168 GLU A N 1
ATOM 1368 C CA . GLU A 1 168 ? -16.358 11.354 -4.553 1.00 93.94 168 GLU A CA 1
ATOM 1369 C C . GLU A 1 168 ? -15.593 12.685 -4.594 1.00 93.94 168 GLU A C 1
ATOM 1371 O O . GLU A 1 168 ? -15.180 13.119 -5.672 1.00 93.94 168 GLU A O 1
ATOM 1376 N N . SER A 1 169 ? -15.347 13.321 -3.439 1.00 94.06 169 SER A N 1
ATOM 1377 C CA . SER A 1 169 ? -14.554 14.558 -3.365 1.00 94.06 169 SER A CA 1
ATOM 1378 C C . SER A 1 169 ? -13.112 14.322 -3.814 1.00 94.06 169 SER A C 1
ATOM 1380 O O . SER A 1 169 ? -12.563 15.135 -4.562 1.00 94.06 169 SER A O 1
ATOM 1382 N N . LEU A 1 170 ? -12.541 13.163 -3.467 1.00 96.06 170 LEU A N 1
ATOM 1383 C CA . LEU A 1 170 ? -11.243 12.707 -3.962 1.00 96.06 170 LEU A CA 1
ATOM 1384 C C . LEU A 1 170 ? -11.212 12.626 -5.496 1.00 96.06 170 LEU A C 1
ATOM 1386 O O . LEU A 1 170 ? -10.341 13.215 -6.140 1.00 96.06 170 LEU A O 1
ATOM 1390 N N . VAL A 1 171 ? -12.176 11.934 -6.108 1.00 96.31 171 VAL A N 1
ATOM 1391 C CA . VAL A 1 171 ? -12.219 11.772 -7.570 1.00 96.31 171 VAL A CA 1
ATOM 1392 C C . VAL A 1 171 ? -12.458 13.104 -8.275 1.00 96.31 171 VAL A C 1
ATOM 1394 O O . VAL A 1 171 ? -11.824 13.385 -9.295 1.00 96.31 171 VAL A O 1
ATOM 1397 N N . GLN A 1 172 ? -13.296 13.979 -7.717 1.00 94.38 172 GLN A N 1
ATOM 1398 C CA . GLN A 1 172 ? -13.458 15.344 -8.220 1.00 94.38 172 GLN A CA 1
ATOM 1399 C C . GLN A 1 172 ? -12.135 16.123 -8.195 1.00 94.38 172 GLN A C 1
ATOM 1401 O O . GLN A 1 172 ? -11.842 16.861 -9.143 1.00 94.38 172 GLN A O 1
ATOM 1406 N N . LYS A 1 173 ? -11.309 15.928 -7.160 1.00 95.00 173 LYS A N 1
ATOM 1407 C CA . LYS A 1 173 ? -9.969 16.517 -7.051 1.00 95.00 173 LYS A CA 1
ATOM 1408 C C . LYS A 1 173 ? -9.013 15.964 -8.107 1.00 95.00 173 LYS A C 1
ATOM 1410 O O . LYS A 1 173 ? -8.338 16.748 -8.775 1.00 95.00 173 LYS A O 1
ATOM 1415 N N . PHE A 1 174 ? -9.020 14.653 -8.350 1.00 96.69 174 PHE A N 1
ATOM 1416 C CA . PHE A 1 174 ? -8.264 14.061 -9.459 1.00 96.69 174 PHE A CA 1
ATOM 1417 C C . PHE A 1 174 ? -8.724 14.620 -10.810 1.00 96.69 174 PHE A C 1
ATOM 1419 O O . PHE A 1 174 ? -7.912 15.023 -11.638 1.00 96.69 174 PHE A O 1
ATOM 1426 N N . HIS A 1 175 ? -10.034 14.723 -11.036 1.00 95.00 175 HIS A N 1
ATOM 1427 C CA . HIS A 1 175 ? -10.582 15.285 -12.267 1.00 95.00 175 HIS A CA 1
ATOM 1428 C C . HIS A 1 175 ? -10.217 16.758 -12.470 1.00 95.00 175 HIS A C 1
ATOM 1430 O O . HIS A 1 175 ? -10.112 17.202 -13.612 1.00 95.00 175 HIS A O 1
ATOM 1436 N N . SER A 1 176 ? -10.065 17.550 -11.410 1.00 93.44 176 SER A N 1
ATOM 1437 C CA . SER A 1 176 ? -9.709 18.962 -11.551 1.00 93.44 176 SER A CA 1
ATOM 1438 C C . SER A 1 176 ? -8.224 19.154 -11.865 1.00 93.44 176 SER A C 1
ATOM 1440 O O . SER A 1 176 ? -7.913 19.960 -12.747 1.00 93.44 176 SER A O 1
ATOM 1442 N N . HIS A 1 177 ? -7.343 18.375 -11.228 1.00 93.44 177 HIS A N 1
ATOM 1443 C CA . HIS A 1 177 ? -5.886 18.504 -11.348 1.00 93.44 177 HIS A CA 1
ATOM 1444 C C . HIS A 1 177 ? -5.306 17.715 -12.530 1.00 93.44 177 HIS A C 1
ATOM 1446 O O . HIS A 1 177 ? -4.439 18.218 -13.239 1.00 93.44 177 HIS A O 1
ATOM 1452 N N . CYS A 1 178 ? -5.821 16.515 -12.810 1.00 93.00 178 CYS A N 1
ATOM 1453 C CA . CYS A 1 178 ? -5.221 15.592 -13.777 1.00 93.00 178 CYS A CA 1
ATOM 1454 C C . CYS A 1 178 ? -5.889 15.603 -15.163 1.00 93.00 178 CYS A C 1
ATOM 1456 O O . CYS A 1 178 ? -5.362 14.991 -16.087 1.00 93.00 178 CYS A O 1
ATOM 1458 N N . LYS A 1 179 ? -7.022 16.298 -15.369 1.00 86.81 179 LYS A N 1
ATOM 1459 C CA . LYS A 1 179 ? -7.801 16.240 -16.636 1.00 86.81 179 LYS A CA 1
ATOM 1460 C C . LYS A 1 179 ? -7.034 16.586 -17.912 1.00 86.81 179 LYS A C 1
ATOM 1462 O O . LYS A 1 179 ? -7.474 16.203 -18.990 1.00 86.81 179 LYS A O 1
ATOM 1467 N N . VAL A 1 180 ? -5.974 17.388 -17.809 1.00 89.94 180 VAL A N 1
ATOM 1468 C CA . VAL A 1 180 ? -5.182 17.822 -18.972 1.00 89.94 180 VAL A CA 1
ATOM 1469 C C . VAL A 1 180 ? -4.157 16.752 -19.357 1.00 89.94 180 VAL A C 1
ATOM 1471 O O . VAL A 1 180 ? -3.666 16.751 -20.482 1.00 89.94 180 VAL A O 1
ATOM 1474 N N . HIS A 1 181 ? -3.858 15.818 -18.450 1.00 94.81 181 HIS A N 1
ATOM 1475 C CA . HIS A 1 181 ? -2.873 14.779 -18.686 1.00 94.81 181 HIS A CA 1
ATOM 1476 C C . HIS A 1 181 ? -3.371 13.794 -19.760 1.00 94.81 181 HIS A C 1
ATOM 1478 O O . HIS A 1 181 ? -4.460 13.233 -19.612 1.00 94.81 181 HIS A O 1
ATOM 1484 N N . PRO A 1 182 ? -2.587 13.516 -20.820 1.00 93.81 182 PRO A N 1
ATOM 1485 C CA . PRO A 1 182 ? -3.034 12.715 -21.966 1.00 93.81 182 PRO A CA 1
ATOM 1486 C C . PRO A 1 182 ? -3.390 11.268 -21.603 1.00 93.81 182 PRO A C 1
ATOM 1488 O O . PRO A 1 182 ? -4.185 10.629 -22.292 1.00 93.81 182 PRO A O 1
ATOM 1491 N N . ARG A 1 183 ? -2.814 10.748 -20.514 1.00 95.12 183 ARG A N 1
ATOM 1492 C CA . ARG A 1 183 ? -3.081 9.394 -20.009 1.00 95.12 183 ARG A CA 1
ATOM 1493 C C . ARG A 1 183 ? -4.141 9.330 -18.910 1.00 95.12 183 ARG A C 1
ATOM 1495 O O . ARG A 1 183 ? -4.481 8.230 -18.488 1.00 95.12 183 ARG A O 1
ATOM 1502 N N . TYR A 1 184 ? -4.669 10.464 -18.454 1.00 97.31 184 TYR A N 1
ATOM 1503 C CA . TYR A 1 184 ? -5.752 10.480 -17.475 1.00 97.31 184 TYR A CA 1
ATOM 1504 C C . TYR A 1 184 ? -7.108 10.381 -18.178 1.00 97.31 184 TYR A C 1
ATOM 1506 O O . TYR A 1 184 ? -7.376 11.059 -19.169 1.00 97.31 184 TYR A O 1
ATOM 1514 N N . ILE A 1 185 ? -7.989 9.534 -17.658 1.00 95.88 185 ILE A N 1
ATOM 1515 C CA . ILE A 1 185 ? -9.303 9.259 -18.232 1.00 95.88 185 ILE A CA 1
ATOM 1516 C C . ILE A 1 185 ? -10.355 9.625 -17.194 1.00 95.88 185 ILE A C 1
ATOM 1518 O O . ILE A 1 185 ? -10.386 9.070 -16.100 1.00 95.88 185 ILE A O 1
ATOM 1522 N N . LYS A 1 186 ? -11.267 10.523 -17.568 1.00 94.56 186 LYS A N 1
ATOM 1523 C CA . LYS A 1 186 ? -12.491 10.794 -16.811 1.00 94.56 186 LYS A CA 1
ATOM 1524 C C . LYS A 1 186 ? -13.650 9.965 -17.390 1.00 94.56 186 LYS A C 1
ATOM 1526 O O . LYS A 1 186 ? -14.087 10.263 -18.507 1.00 94.56 186 LYS A O 1
ATOM 1531 N N . PRO A 1 187 ? -14.155 8.934 -16.685 1.00 91.25 187 PRO A N 1
ATOM 1532 C CA . PRO A 1 187 ? -15.337 8.185 -17.105 1.00 91.25 187 PRO A CA 1
ATOM 1533 C C . PRO A 1 187 ? -16.572 9.091 -17.208 1.00 91.25 187 PRO A C 1
ATOM 1535 O O . PRO A 1 187 ? -16.713 10.060 -16.468 1.00 91.25 187 PRO A O 1
ATOM 1538 N N . ARG A 1 188 ? -17.488 8.787 -18.137 1.00 84.56 188 ARG A N 1
ATOM 1539 C CA . ARG A 1 188 ? -18.697 9.608 -18.364 1.00 84.56 188 ARG A CA 1
ATOM 1540 C C . ARG A 1 188 ? -19.852 9.307 -17.403 1.00 84.56 188 ARG A C 1
ATOM 1542 O O . ARG A 1 188 ? -20.742 10.137 -17.286 1.00 84.56 188 ARG A O 1
ATOM 1549 N N . SER A 1 189 ? -19.874 8.126 -16.789 1.00 77.38 189 SER A N 1
ATOM 1550 C CA . SER A 1 189 ? -21.066 7.568 -16.131 1.00 77.38 189 SER A CA 1
ATOM 1551 C C . SER A 1 189 ? -20.890 7.227 -14.651 1.00 77.38 189 SER A C 1
ATOM 1553 O O . SER A 1 189 ? -21.854 6.796 -14.030 1.00 77.38 189 SER A O 1
ATOM 1555 N N . ASN A 1 190 ? -19.685 7.367 -14.095 1.00 79.06 190 ASN A N 1
ATOM 1556 C CA . ASN A 1 190 ? -19.407 7.056 -12.695 1.00 79.06 190 ASN A CA 1
ATOM 1557 C C . ASN A 1 190 ? -18.585 8.193 -12.080 1.00 79.06 190 ASN A C 1
ATOM 1559 O O . ASN A 1 190 ? -17.444 8.409 -12.485 1.00 79.06 190 ASN A O 1
ATOM 1563 N N . GLU A 1 191 ? -19.190 8.922 -11.142 1.00 80.25 191 GLU A N 1
ATOM 1564 C CA . GLU A 1 191 ? -18.582 10.079 -10.471 1.00 80.25 191 GLU A CA 1
ATOM 1565 C C . GLU A 1 191 ? -17.514 9.680 -9.444 1.00 80.25 191 GLU A C 1
ATOM 1567 O O . GLU A 1 191 ? -16.670 10.501 -9.098 1.00 80.25 191 GLU A O 1
ATOM 1572 N N . SER A 1 192 ? -17.498 8.413 -9.019 1.00 88.06 192 SER A N 1
ATOM 1573 C CA . SER A 1 192 ? -16.515 7.848 -8.086 1.00 88.06 192 SER A CA 1
ATOM 1574 C C . SER A 1 192 ? -15.436 7.022 -8.796 1.00 88.06 192 SER A C 1
ATOM 1576 O O . SER A 1 192 ? -14.784 6.194 -8.167 1.00 88.06 192 SER A O 1
ATOM 1578 N N . ALA A 1 193 ? -15.243 7.195 -10.107 1.00 95.44 193 ALA A N 1
ATOM 1579 C CA . ALA A 1 193 ? -14.231 6.459 -10.859 1.00 95.44 193 ALA A CA 1
ATOM 1580 C C . ALA A 1 193 ? -13.303 7.378 -11.651 1.00 95.44 193 ALA A C 1
ATOM 1582 O O . ALA A 1 193 ? -13.697 8.417 -12.177 1.00 95.44 193 ALA A O 1
ATOM 1583 N N . PHE A 1 194 ? -12.066 6.932 -11.819 1.00 97.38 194 PHE A N 1
ATOM 1584 C CA . PHE A 1 194 ? -11.086 7.543 -12.709 1.00 97.38 194 PHE A CA 1
ATOM 1585 C C . PHE A 1 194 ? -10.348 6.447 -13.471 1.00 97.38 194 PHE A C 1
ATOM 1587 O O . PHE A 1 194 ? -10.362 5.287 -13.075 1.00 97.38 194 PHE A O 1
ATOM 1594 N N . GLY A 1 195 ? -9.728 6.780 -14.594 1.00 97.31 195 GLY A N 1
ATOM 1595 C CA . GLY A 1 195 ? -8.950 5.816 -15.359 1.00 97.31 195 GLY A CA 1
ATOM 1596 C C . GLY A 1 195 ? -7.584 6.347 -15.734 1.00 97.31 195 GLY A C 1
ATOM 1597 O O . GLY A 1 195 ? -7.370 7.556 -15.804 1.00 97.31 195 GLY A O 1
ATOM 1598 N N . ILE A 1 196 ? -6.674 5.420 -15.999 1.00 98.06 196 ILE A N 1
ATOM 1599 C CA . ILE A 1 196 ? -5.302 5.700 -16.400 1.00 98.06 196 ILE A CA 1
ATOM 1600 C C . ILE A 1 196 ? -4.960 4.823 -17.603 1.00 98.06 196 ILE A C 1
ATOM 1602 O O . ILE A 1 196 ? -5.327 3.646 -17.674 1.00 98.06 196 ILE A O 1
ATOM 1606 N N . HIS A 1 197 ? -4.285 5.411 -18.585 1.00 97.38 197 HIS A N 1
ATOM 1607 C CA . HIS A 1 197 ? -3.686 4.689 -19.697 1.00 97.38 197 HIS A CA 1
ATOM 1608 C C . HIS A 1 197 ? -2.261 4.269 -19.325 1.00 97.38 197 HIS A C 1
ATOM 1610 O O . HIS A 1 197 ? -1.307 4.995 -19.594 1.00 97.38 197 HIS A O 1
ATOM 1616 N N . HIS A 1 198 ? -2.154 3.115 -18.675 1.00 97.31 198 HIS A N 1
ATOM 1617 C CA . HIS A 1 198 ? -0.901 2.481 -18.278 1.00 97.31 198 HIS A CA 1
ATOM 1618 C C . HIS A 1 198 ? -0.094 1.988 -19.481 1.00 97.31 198 HIS A C 1
ATOM 1620 O O . HIS A 1 198 ? -0.642 1.854 -20.580 1.00 97.31 198 HIS A O 1
ATOM 1626 N N . TYR A 1 199 ? 1.182 1.648 -19.272 1.00 93.50 199 TYR A N 1
ATOM 1627 C CA . TYR A 1 199 ? 2.011 1.021 -20.314 1.00 93.50 199 TYR A CA 1
ATOM 1628 C C . TYR A 1 199 ? 1.372 -0.270 -20.863 1.00 93.50 199 TYR A C 1
ATOM 1630 O O . TYR A 1 199 ? 1.433 -0.535 -22.062 1.00 93.50 199 TYR A O 1
ATOM 1638 N N . ALA A 1 200 ? 0.700 -1.038 -19.998 1.00 93.44 200 ALA A N 1
ATOM 1639 C CA . ALA A 1 200 ? 0.035 -2.293 -20.346 1.00 93.44 200 ALA A CA 1
ATOM 1640 C C . ALA A 1 200 ? -1.420 -2.119 -20.830 1.00 93.44 200 ALA A C 1
ATOM 1642 O O . ALA A 1 200 ? -2.048 -3.085 -21.266 1.00 93.44 200 ALA A O 1
ATOM 1643 N N . GLY A 1 201 ? -1.977 -0.902 -20.783 1.00 95.06 201 GLY A N 1
ATOM 1644 C CA . GLY A 1 201 ? -3.310 -0.607 -21.307 1.00 95.06 201 GLY A CA 1
ATOM 1645 C C . GLY A 1 201 ? -4.174 0.287 -20.420 1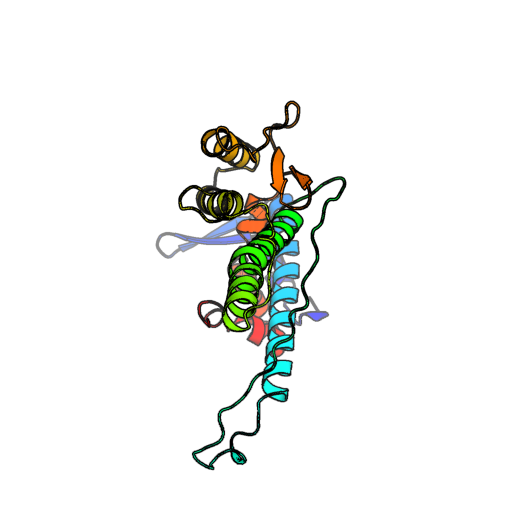.00 95.06 201 GLY A C 1
ATOM 1646 O O . GLY A 1 201 ? -3.736 0.890 -19.448 1.00 95.06 201 GLY A O 1
ATOM 1647 N N . LYS A 1 202 ? -5.453 0.421 -20.783 1.00 97.44 202 LYS A N 1
ATOM 1648 C CA . LYS A 1 202 ? -6.409 1.259 -20.041 1.00 97.44 202 LYS A CA 1
ATOM 1649 C C . LYS A 1 202 ? -6.960 0.499 -18.840 1.00 97.44 202 LYS A C 1
ATOM 1651 O O . LYS A 1 202 ? -7.531 -0.576 -19.019 1.00 97.44 202 LYS A O 1
ATOM 1656 N N . VAL A 1 203 ? -6.881 1.112 -17.665 1.00 98.06 203 VAL A N 1
ATOM 1657 C CA . VAL A 1 203 ? -7.502 0.612 -16.432 1.00 98.06 203 VAL A CA 1
ATOM 1658 C C . VAL A 1 203 ? -8.416 1.693 -15.875 1.00 98.06 203 VAL A C 1
ATOM 1660 O O . VAL A 1 203 ? -8.068 2.875 -15.884 1.00 98.06 203 VAL A O 1
ATOM 1663 N N . VAL A 1 204 ? -9.606 1.294 -15.433 1.00 97.62 204 VAL A N 1
ATOM 1664 C CA . VAL A 1 204 ? -10.541 2.162 -14.711 1.00 97.62 204 VAL A CA 1
ATOM 1665 C C . VAL A 1 204 ? -10.602 1.677 -13.274 1.00 97.62 204 VAL A C 1
ATOM 1667 O O . VAL A 1 204 ? -10.864 0.497 -13.031 1.00 97.62 204 VAL A O 1
ATOM 1670 N N . TYR A 1 205 ? -10.359 2.602 -12.356 1.00 98.00 205 TYR A N 1
ATOM 1671 C CA . TYR A 1 205 ? -10.362 2.399 -10.922 1.00 98.00 205 TYR A CA 1
ATOM 1672 C C . TYR A 1 205 ? -11.650 2.941 -10.321 1.00 98.00 205 TYR A C 1
ATOM 1674 O O . TYR A 1 205 ? -12.099 4.045 -10.638 1.00 98.00 205 TYR A O 1
ATOM 1682 N N . ASP A 1 206 ? -12.225 2.141 -9.442 1.00 96.94 206 ASP A N 1
ATOM 1683 C CA . ASP A 1 206 ? -13.339 2.496 -8.590 1.00 96.94 206 ASP A CA 1
ATOM 1684 C C . ASP A 1 206 ? -12.796 3.017 -7.262 1.00 96.94 206 ASP A C 1
ATOM 1686 O O . ASP A 1 206 ? -12.225 2.255 -6.481 1.00 96.94 206 ASP A O 1
ATOM 1690 N N . ALA A 1 207 ? -12.955 4.319 -7.026 1.00 96.56 207 ALA A N 1
ATOM 1691 C CA . ALA A 1 207 ? -12.355 4.991 -5.884 1.00 96.56 207 ALA A CA 1
ATOM 1692 C C . ALA A 1 207 ? -13.074 4.709 -4.559 1.00 96.56 207 ALA A C 1
ATOM 1694 O O . ALA A 1 207 ? -12.604 5.148 -3.515 1.00 96.56 207 ALA A O 1
ATOM 1695 N N . ARG A 1 208 ? -14.206 3.995 -4.569 1.00 94.19 208 ARG A N 1
ATOM 1696 C CA . ARG A 1 208 ? -14.936 3.653 -3.341 1.00 94.19 208 ARG A CA 1
ATOM 1697 C C . ARG A 1 208 ? -14.023 2.906 -2.363 1.00 94.19 208 ARG A C 1
ATOM 1699 O O . ARG A 1 208 ? -13.455 1.864 -2.695 1.00 94.19 208 ARG A O 1
ATOM 1706 N N . GLY A 1 209 ? -13.889 3.451 -1.158 1.00 90.44 209 GLY A N 1
ATOM 1707 C CA . GLY A 1 209 ? -13.017 2.954 -0.099 1.00 90.44 209 GLY A CA 1
ATOM 1708 C C . GLY A 1 209 ? -11.547 3.369 -0.220 1.00 90.44 209 GLY A C 1
ATOM 1709 O O . GLY A 1 209 ? -10.746 2.916 0.592 1.00 90.44 209 GLY A O 1
ATOM 1710 N N . PHE A 1 210 ? -11.148 4.206 -1.186 1.00 94.94 210 PHE A N 1
ATOM 1711 C CA . PHE A 1 210 ? -9.746 4.627 -1.332 1.00 94.94 210 PHE A CA 1
ATOM 1712 C C . PHE A 1 210 ? -9.250 5.392 -0.110 1.00 94.94 210 PHE A C 1
ATOM 1714 O O . PHE A 1 210 ? -8.175 5.086 0.398 1.00 94.94 210 PHE A O 1
ATOM 1721 N N . LEU A 1 211 ? -10.026 6.366 0.380 1.00 92.00 211 LEU A N 1
ATOM 1722 C CA . LEU A 1 211 ? -9.606 7.165 1.533 1.00 92.00 211 LEU A CA 1
ATOM 1723 C C . LEU A 1 211 ? -9.476 6.310 2.792 1.00 92.00 211 LEU A C 1
ATOM 1725 O O . LEU A 1 211 ? -8.561 6.506 3.585 1.00 92.00 211 LEU A O 1
ATOM 1729 N N . GLU A 1 212 ? -10.392 5.364 2.989 1.00 85.88 212 GLU A N 1
ATOM 1730 C CA . GLU A 1 212 ? -10.339 4.442 4.122 1.00 85.88 212 GLU A CA 1
ATOM 1731 C C . GLU A 1 212 ? -9.099 3.544 4.042 1.00 85.88 212 GLU A C 1
ATOM 1733 O O . GLU A 1 212 ? -8.335 3.469 5.004 1.00 85.88 212 GLU A O 1
ATOM 1738 N N . LYS A 1 213 ? -8.862 2.932 2.875 1.00 89.00 213 LYS A N 1
ATOM 1739 C CA . LYS A 1 213 ? -7.707 2.062 2.625 1.00 89.00 213 LYS A CA 1
ATOM 1740 C C . LYS A 1 213 ? -6.373 2.799 2.739 1.00 89.00 213 LYS A C 1
ATOM 1742 O O . LYS A 1 213 ? -5.411 2.196 3.189 1.00 89.00 213 LYS A O 1
ATOM 1747 N N . ASN A 1 214 ? -6.319 4.081 2.375 1.00 90.56 214 ASN A N 1
ATOM 1748 C CA . ASN A 1 214 ? -5.108 4.895 2.497 1.00 90.56 214 ASN A CA 1
ATOM 1749 C C . ASN A 1 214 ? -4.861 5.408 3.924 1.00 90.56 214 ASN A C 1
ATOM 1751 O O . ASN A 1 214 ? -3.720 5.613 4.320 1.00 90.56 214 ASN A O 1
ATOM 1755 N N . ARG A 1 215 ? -5.919 5.647 4.714 1.00 84.38 215 ARG A N 1
ATOM 1756 C CA . ARG A 1 215 ? -5.778 6.131 6.099 1.00 84.38 215 ARG A CA 1
ATOM 1757 C C . ARG A 1 215 ? -5.141 5.098 7.020 1.00 84.38 215 ARG A C 1
ATOM 1759 O O . ARG A 1 215 ? -4.499 5.519 7.972 1.00 84.38 215 ARG A O 1
ATOM 1766 N N . ASP A 1 216 ? -5.419 3.815 6.790 1.00 72.75 216 ASP A N 1
ATOM 1767 C CA . ASP A 1 216 ? -4.870 2.645 7.499 1.00 72.75 216 ASP A CA 1
ATOM 1768 C C . ASP A 1 216 ? -4.649 2.828 9.020 1.00 72.75 216 ASP A C 1
ATOM 1770 O O . ASP A 1 216 ? -3.655 2.414 9.612 1.00 72.75 216 ASP A O 1
ATOM 1774 N N . ASN A 1 217 ? -5.582 3.518 9.685 1.00 74.62 217 ASN A N 1
ATOM 1775 C CA . ASN A 1 217 ? -5.413 3.942 11.071 1.00 74.62 217 ASN A CA 1
ATOM 1776 C C . ASN A 1 217 ? -6.070 2.952 12.033 1.00 74.62 217 ASN A C 1
ATOM 1778 O O . ASN A 1 217 ? -7.295 2.808 12.063 1.00 74.62 217 ASN A O 1
ATOM 1782 N N . LEU A 1 218 ? -5.268 2.349 12.912 1.00 83.44 218 LEU A N 1
ATOM 1783 C CA . LEU A 1 218 ? -5.771 1.555 14.028 1.00 83.44 218 LEU A CA 1
ATOM 1784 C C . LEU A 1 218 ? -6.050 2.439 15.254 1.00 83.44 218 LEU A C 1
ATOM 1786 O O . LEU A 1 218 ? -5.192 3.196 15.703 1.00 83.44 218 LEU A O 1
ATOM 1790 N N . SER A 1 219 ? -7.244 2.326 15.844 1.00 82.50 219 SER A N 1
ATOM 1791 C CA . SER A 1 219 ? -7.593 3.128 17.027 1.00 82.50 219 SER A CA 1
ATOM 1792 C C . SER A 1 219 ? -6.698 2.806 18.233 1.00 82.50 219 SER A C 1
ATOM 1794 O O . SER A 1 219 ? -6.468 1.631 18.527 1.00 82.50 219 SER A O 1
ATOM 1796 N N . ALA A 1 220 ? -6.299 3.828 18.997 1.00 84.75 220 ALA A N 1
ATOM 1797 C CA . ALA A 1 220 ? -5.489 3.670 20.211 1.00 84.75 220 ALA A CA 1
ATOM 1798 C C . ALA A 1 220 ? -6.098 2.675 21.218 1.00 84.75 220 ALA A C 1
ATOM 1800 O O . ALA A 1 220 ? -5.376 1.876 21.802 1.00 84.75 220 ALA A O 1
ATOM 1801 N N . ASN A 1 221 ? -7.430 2.644 21.356 1.00 87.44 221 ASN A N 1
ATOM 1802 C CA . ASN A 1 221 ? -8.128 1.691 22.229 1.00 87.44 221 ASN A CA 1
ATOM 1803 C C . ASN A 1 221 ? -7.807 0.232 21.882 1.00 87.44 221 ASN A C 1
ATOM 1805 O O . ASN A 1 221 ? -7.707 -0.609 22.772 1.00 87.44 221 ASN A O 1
ATOM 1809 N N . LEU A 1 222 ? -7.705 -0.076 20.586 1.00 90.31 222 LEU A N 1
ATOM 1810 C CA . LEU A 1 222 ? -7.390 -1.422 20.120 1.00 90.31 222 LEU A CA 1
ATOM 1811 C C . LEU A 1 222 ? -5.923 -1.763 20.346 1.00 90.31 222 LEU A C 1
ATOM 1813 O O . LEU A 1 222 ? -5.638 -2.898 20.714 1.00 90.31 222 LEU A O 1
ATOM 1817 N N . ILE A 1 223 ? -5.024 -0.792 20.173 1.00 90.62 223 ILE A N 1
ATOM 1818 C CA . ILE A 1 223 ? -3.600 -0.960 20.481 1.00 90.62 223 ILE A CA 1
ATOM 1819 C C . ILE A 1 223 ? -3.444 -1.282 21.970 1.00 90.62 223 ILE A C 1
ATOM 1821 O O . ILE A 1 223 ? -2.983 -2.370 22.299 1.00 90.62 223 ILE A O 1
ATOM 1825 N N . GLU A 1 224 ? -3.962 -0.423 22.855 1.00 89.81 224 GLU A N 1
ATOM 1826 C CA . GLU A 1 224 ? -3.937 -0.637 24.312 1.00 89.81 224 GLU A CA 1
ATOM 1827 C C . GLU A 1 224 ? -4.587 -1.967 24.728 1.00 89.81 224 GLU A C 1
ATOM 1829 O O . GLU A 1 224 ? -4.217 -2.567 25.737 1.00 89.81 224 GLU A O 1
ATOM 1834 N N . CYS A 1 225 ? -5.602 -2.424 23.986 1.00 92.62 225 CYS A N 1
ATOM 1835 C CA . CYS A 1 225 ? -6.231 -3.719 24.217 1.00 92.62 225 CYS A CA 1
ATOM 1836 C C . CYS A 1 225 ? -5.308 -4.875 23.857 1.00 92.62 225 CYS A C 1
ATOM 1838 O O . CYS A 1 225 ? -5.103 -5.756 24.689 1.00 92.62 225 CYS A O 1
ATOM 1840 N N . MET A 1 226 ? -4.716 -4.851 22.666 1.00 94.19 226 MET A N 1
ATOM 1841 C CA . MET A 1 226 ? -3.822 -5.910 22.200 1.00 94.19 226 MET A CA 1
ATOM 1842 C C . MET A 1 226 ? -2.534 -6.000 23.018 1.00 94.19 226 MET A C 1
ATOM 1844 O O . MET A 1 226 ? -2.055 -7.104 23.268 1.00 94.19 226 MET A O 1
ATOM 1848 N N . GLU A 1 227 ? -2.023 -4.876 23.516 1.00 93.31 227 GLU A N 1
ATOM 1849 C CA . GLU A 1 227 ? -0.880 -4.837 24.436 1.00 93.31 227 GLU A CA 1
ATOM 1850 C C . GLU A 1 227 ? -1.117 -5.650 25.720 1.00 93.31 227 GLU A C 1
ATOM 1852 O O . GLU A 1 227 ? -0.183 -6.236 26.264 1.00 93.31 227 GLU A O 1
ATOM 1857 N N . LYS A 1 228 ? -2.373 -5.752 26.180 1.00 94.12 228 LYS A N 1
ATOM 1858 C CA . LYS A 1 228 ? -2.759 -6.529 27.373 1.00 94.12 228 LYS A CA 1
ATOM 1859 C C . LYS A 1 228 ? -3.084 -7.995 27.087 1.00 94.12 228 LYS A C 1
ATOM 1861 O O . LYS A 1 228 ? -3.572 -8.693 27.975 1.00 94.12 228 LYS A O 1
ATOM 1866 N N . SER A 1 229 ? -2.845 -8.464 25.865 1.00 96.00 229 SER A N 1
ATOM 1867 C CA . SER A 1 229 ? -2.965 -9.879 25.522 1.00 96.00 229 SER A CA 1
ATOM 1868 C C . SER A 1 229 ? -2.105 -10.742 26.447 1.00 96.00 229 SER A C 1
ATOM 1870 O O . SER A 1 229 ? -0.921 -10.475 26.638 1.00 96.00 229 SER A O 1
ATOM 1872 N N . GLY A 1 230 ? -2.677 -11.836 26.958 1.00 94.88 230 GLY A N 1
ATOM 1873 C CA . GLY A 1 230 ? -1.924 -12.857 27.696 1.00 94.88 230 GLY A CA 1
ATOM 1874 C C . GLY A 1 230 ? -0.959 -13.675 26.825 1.00 94.88 230 GLY A C 1
ATOM 1875 O O . GLY A 1 230 ? -0.148 -14.432 27.351 1.00 94.88 230 GLY A O 1
ATOM 1876 N N . ILE A 1 231 ? -1.040 -13.544 25.497 1.00 95.62 231 ILE A N 1
ATOM 1877 C CA . ILE A 1 231 ? -0.069 -14.109 24.556 1.00 95.62 231 ILE A CA 1
ATOM 1878 C C . ILE A 1 231 ? 1.047 -13.086 24.343 1.00 95.62 231 ILE A C 1
ATOM 1880 O O . ILE A 1 231 ? 0.808 -12.027 23.757 1.00 95.62 231 ILE A O 1
ATOM 1884 N N . GLU A 1 232 ? 2.263 -13.446 24.760 1.00 93.81 232 GLU A N 1
ATOM 1885 C CA . GLU A 1 232 ? 3.467 -12.603 24.691 1.00 93.81 232 GLU A CA 1
ATOM 1886 C C . GLU A 1 232 ? 3.747 -12.096 23.274 1.00 93.81 232 GLU A C 1
ATOM 1888 O O . GLU A 1 232 ? 4.022 -10.914 23.092 1.00 93.81 232 GLU A O 1
ATOM 1893 N N . LEU A 1 233 ? 3.598 -12.957 22.258 1.00 93.38 233 LEU A N 1
ATOM 1894 C CA . LEU A 1 233 ? 3.789 -12.554 20.866 1.00 93.38 233 LEU A CA 1
ATOM 1895 C C . LEU A 1 233 ? 2.839 -11.413 20.483 1.00 93.38 233 LEU A C 1
ATOM 1897 O O . LEU A 1 233 ? 3.295 -10.406 19.962 1.00 93.38 233 LEU A O 1
ATOM 1901 N N . ILE A 1 234 ? 1.539 -11.537 20.765 1.00 94.44 234 ILE A N 1
ATOM 1902 C CA . ILE A 1 234 ? 0.559 -10.494 20.424 1.00 94.44 234 ILE A CA 1
ATOM 1903 C C . ILE A 1 234 ? 0.878 -9.207 21.187 1.00 94.44 234 ILE A C 1
ATOM 1905 O O . ILE A 1 234 ? 0.947 -8.153 20.571 1.00 94.44 234 ILE A O 1
ATOM 1909 N N . SER A 1 235 ? 1.143 -9.281 22.492 1.00 94.12 235 SER A N 1
ATOM 1910 C CA . SER A 1 235 ? 1.527 -8.098 23.274 1.00 94.12 235 SER A CA 1
ATOM 1911 C C . SER A 1 235 ? 2.768 -7.406 22.676 1.00 94.12 235 SER A C 1
ATOM 1913 O O . SER A 1 235 ? 2.753 -6.204 22.416 1.00 94.12 235 SER A O 1
ATOM 1915 N N . HIS A 1 236 ? 3.804 -8.174 22.322 1.00 92.56 236 HIS A N 1
ATOM 1916 C CA . HIS A 1 236 ? 5.024 -7.666 21.689 1.00 92.56 236 HIS A CA 1
ATOM 1917 C C . HIS A 1 236 ? 4.777 -7.017 20.317 1.00 92.56 236 HIS A C 1
ATOM 1919 O O . HIS A 1 236 ? 5.300 -5.934 20.038 1.00 92.56 236 HIS A O 1
ATOM 1925 N N . LEU A 1 237 ? 3.951 -7.643 19.469 1.00 92.75 237 LEU A N 1
ATOM 1926 C CA . LEU A 1 237 ? 3.543 -7.079 18.178 1.00 92.75 237 LEU A CA 1
ATOM 1927 C C . LEU A 1 237 ? 2.858 -5.715 18.340 1.00 92.75 237 LEU A C 1
ATOM 1929 O O . LEU A 1 237 ? 2.929 -4.894 17.424 1.00 92.75 237 LEU A O 1
ATOM 1933 N N . PHE A 1 238 ? 2.202 -5.464 19.478 1.00 90.56 238 PHE A N 1
ATOM 1934 C CA . PHE A 1 238 ? 1.472 -4.223 19.730 1.00 90.56 238 PHE A CA 1
ATOM 1935 C C . PHE A 1 238 ? 2.229 -3.140 20.502 1.00 90.56 238 PHE A C 1
ATOM 1937 O O . PHE A 1 238 ? 1.903 -1.974 20.312 1.00 90.56 238 PHE A O 1
ATOM 1944 N N . HIS A 1 239 ? 3.303 -3.491 21.211 1.00 85.12 239 HIS A N 1
ATOM 1945 C CA . HIS A 1 239 ? 4.176 -2.540 21.910 1.00 85.12 239 HIS A CA 1
ATOM 1946 C C . HIS A 1 239 ? 5.239 -1.847 21.036 1.00 85.12 239 HIS A C 1
ATOM 1948 O O . HIS A 1 239 ? 5.736 -0.787 21.403 1.00 85.12 239 HIS A O 1
ATOM 1954 N N . THR A 1 240 ? 5.635 -2.436 19.903 1.00 62.91 240 THR A N 1
ATOM 1955 C CA . THR A 1 240 ? 6.877 -2.054 19.189 1.00 62.91 240 THR A CA 1
ATOM 1956 C C . THR A 1 240 ? 6.649 -1.109 17.994 1.00 62.91 240 THR A C 1
ATOM 1958 O O . THR A 1 240 ? 7.314 -1.222 16.968 1.00 62.91 240 THR A O 1
ATOM 1961 N N . THR A 1 241 ? 5.685 -0.188 18.074 1.00 54.91 241 THR A N 1
ATOM 1962 C CA . THR A 1 241 ? 5.266 0.638 16.919 1.00 54.91 241 THR A CA 1
ATOM 1963 C C . THR A 1 241 ? 6.222 1.753 16.468 1.00 54.91 241 THR A C 1
ATOM 1965 O O . THR A 1 241 ? 5.875 2.451 15.522 1.00 54.91 241 THR A O 1
ATOM 1968 N N . ASP A 1 242 ? 7.425 1.883 17.034 1.00 45.38 242 ASP A N 1
ATOM 1969 C CA . ASP A 1 242 ? 8.403 2.898 16.592 1.00 45.38 242 ASP A CA 1
ATOM 1970 C C . ASP A 1 242 ? 9.432 2.395 15.553 1.00 45.38 242 ASP A C 1
ATOM 1972 O O . ASP A 1 242 ? 10.171 3.201 14.998 1.00 45.38 242 ASP A O 1
ATOM 1976 N N . ASP A 1 243 ? 9.461 1.099 15.210 1.00 41.44 243 ASP A N 1
ATOM 1977 C CA . ASP A 1 243 ? 10.494 0.544 14.306 1.00 41.44 243 ASP A CA 1
ATOM 1978 C C . ASP A 1 243 ? 10.058 0.402 12.828 1.00 41.44 243 ASP A C 1
ATOM 1980 O O . ASP A 1 243 ? 10.824 -0.102 12.007 1.00 41.44 243 ASP A O 1
ATOM 1984 N N . ILE A 1 244 ? 8.840 0.818 12.455 1.00 43.94 244 ILE A N 1
ATOM 1985 C CA . ILE A 1 244 ? 8.335 0.685 11.066 1.00 43.94 244 ILE A CA 1
ATOM 1986 C C . ILE A 1 244 ? 8.529 1.980 10.250 1.00 43.94 244 ILE A C 1
ATOM 1988 O O . ILE A 1 244 ? 8.536 1.947 9.020 1.00 43.94 244 ILE A O 1
ATOM 1992 N N . SER A 1 245 ? 8.791 3.120 10.897 1.00 34.31 245 SER A N 1
ATOM 1993 C CA . SER A 1 245 ? 9.218 4.339 10.205 1.00 34.31 245 SER A CA 1
ATOM 1994 C C . SER A 1 245 ? 10.745 4.420 10.153 1.00 34.31 245 SER A C 1
ATOM 1996 O O . SER A 1 245 ? 11.382 4.693 11.166 1.00 34.31 245 SER A O 1
ATOM 1998 N N . HIS A 1 246 ? 11.304 4.267 8.950 1.00 33.44 246 HIS A N 1
ATOM 1999 C CA . HIS A 1 246 ? 12.715 4.489 8.593 1.00 33.44 246 HIS A CA 1
ATOM 2000 C C . HIS A 1 246 ? 13.689 3.329 8.857 1.00 33.44 246 HIS A C 1
ATOM 2002 O O . HIS A 1 246 ? 14.614 3.424 9.659 1.00 33.44 246 HIS A O 1
ATOM 2008 N N . SER A 1 247 ? 13.590 2.283 8.038 1.00 27.53 247 SER A N 1
ATOM 2009 C CA . SER A 1 247 ? 14.792 1.570 7.594 1.00 27.53 247 SER A CA 1
ATOM 2010 C C . SER A 1 247 ? 14.793 1.441 6.071 1.00 27.53 247 SER A C 1
ATOM 2012 O O . SER A 1 247 ? 14.415 0.415 5.505 1.00 27.53 247 SER A O 1
ATOM 2014 N N . SER A 1 248 ? 15.174 2.527 5.408 1.00 25.94 248 SER A N 1
ATOM 2015 C CA . SER A 1 248 ? 15.733 2.561 4.053 1.00 25.94 248 SER A CA 1
ATOM 2016 C C . SER A 1 248 ? 16.678 3.750 3.987 1.00 25.94 248 SER A C 1
ATOM 2018 O O . SER A 1 248 ? 16.233 4.846 4.397 1.00 25.94 248 SER A O 1
#

Foldseek 3Di:
DVVQQFDPVLVVQLLFWAWDQDPNDTDIDGDDPVSSVLLVVLLVVLLVVLVVVVVVVVVCVVPDDPPPVPPPPPDDDDDDDDDDADDQDADPAAEPVNVVRLLVVLVVVQCCVPPVLVVVVVVCVVVVHDDDRDDDDHPVLVNCLDPNCLHLVVLLVVQLPDPPHALLNSLVSCCVPVVVRPQKADDPPDSNKIWGQGPVGIHIHRSHCSSVVVNSDNGPSSLVRQLPGPDPSSVVSSPPPPPPPDDD

Organism: NCBI:txid392030